Protein AF-A0A537T2F8-F1 (afdb_monomer_lite)

pLDDT: mean 80.03, std 16.79, range [23.67, 95.62]

Sequence (222 aa):
MTLKASLYVTVAAIGIASFVWAAPLRAQTAVAIDNDDIGGVVTGANGPEAGVWVIAETTDLPTRFAKMVVTDDQGRYVVPDVWVRGYGLVDSAKVDGEPGQQLNLRAVPAPNDAAAAQYYPAIYWYAMLKIPPASEFGGSSDIPKNITRENWLRQMNNVDCIGCHQLGQQATRTIPAAFGEFKSGAEAWQRRIQSGQTGEAMTNRIAGQFGGVPFKYFGDWT

Foldseek 3Di:
DDPPVVVVVVVVVVVVVPPPDPPPPPPPPQDDFDQQKEKEFEAEPVATDFFDKDKDWDPPDVDIDIFIETAHPRRIDMRDPDYDHGDWADDDDDDDDDGPDHDYHYTDHQPDPVRRLLPDDQVVLLVPQDQDDQCCEQPNHLFDNPQHSVNVCVCSPQDDPCVVDRGRHPPLLDQPCVLPDDPFQLVSVLSVLCDDPCSVVSNCVCCVNGVSVVSRRSRVRD

Structure (mmCIF, N/CA/C/O backbone):
data_AF-A0A537T2F8-F1
#
_entry.id   AF-A0A537T2F8-F1
#
loop_
_atom_site.group_PDB
_atom_site.id
_atom_site.type_symbol
_atom_site.label_atom_id
_atom_site.label_alt_id
_atom_site.label_comp_id
_atom_site.label_asym_id
_atom_site.label_entity_id
_atom_site.label_seq_id
_atom_site.pdbx_PDB_ins_code
_atom_site.Cartn_x
_atom_site.Cartn_y
_atom_site.Cartn_z
_atom_site.occupancy
_atom_site.B_iso_or_equiv
_atom_site.auth_seq_id
_atom_site.auth_comp_id
_atom_site.auth_asym_id
_atom_site.auth_atom_id
_atom_site.pdbx_PDB_model_num
ATOM 1 N N . MET A 1 1 ? -19.756 -68.120 41.567 1.00 49.03 1 MET A N 1
ATOM 2 C CA . MET A 1 1 ? -18.877 -66.990 41.188 1.00 49.03 1 MET A CA 1
ATOM 3 C C . MET A 1 1 ? -19.774 -65.876 40.689 1.00 49.03 1 MET A C 1
ATOM 5 O O . MET A 1 1 ? -20.621 -66.113 39.841 1.00 49.03 1 MET A O 1
ATOM 9 N N . THR A 1 2 ? -19.750 -64.753 41.392 1.00 44.69 2 THR A N 1
ATOM 10 C CA . THR A 1 2 ? -20.887 -63.850 41.596 1.00 44.69 2 THR A CA 1
ATOM 11 C C . THR A 1 2 ? -20.908 -62.693 40.591 1.00 44.69 2 THR A C 1
ATOM 13 O O . THR A 1 2 ? -19.901 -62.021 40.390 1.00 44.69 2 THR A O 1
ATOM 16 N N . LEU A 1 3 ? -22.098 -62.403 40.047 1.00 49.00 3 LEU A N 1
ATOM 17 C CA . LEU A 1 3 ? -22.456 -61.280 39.153 1.00 49.00 3 LEU A CA 1
ATOM 18 C C . LEU A 1 3 ? -22.027 -59.872 39.627 1.00 49.00 3 LEU A C 1
ATOM 20 O O . LEU A 1 3 ? -22.181 -58.895 38.902 1.00 49.00 3 LEU A O 1
ATOM 24 N N . LYS A 1 4 ? -21.473 -59.747 40.836 1.00 41.62 4 LYS A N 1
ATOM 25 C CA . LYS A 1 4 ? -21.013 -58.483 41.415 1.00 41.62 4 LYS A CA 1
ATOM 26 C C . LYS A 1 4 ? -19.683 -58.002 40.823 1.00 41.62 4 LYS A C 1
ATOM 28 O O . LYS A 1 4 ? -19.431 -56.807 40.855 1.00 41.62 4 LYS A O 1
ATOM 33 N N . ALA A 1 5 ? -18.861 -58.885 40.247 1.00 44.75 5 ALA A N 1
ATOM 34 C CA . ALA A 1 5 ? -17.560 -58.497 39.686 1.00 44.75 5 ALA A CA 1
ATOM 35 C C . ALA A 1 5 ? -17.672 -57.733 38.349 1.00 44.75 5 ALA A C 1
ATOM 37 O O . ALA A 1 5 ? -16.882 -56.829 38.092 1.00 44.75 5 ALA A O 1
ATOM 38 N N . SER A 1 6 ? -18.682 -58.032 37.526 1.00 45.56 6 SER A N 1
ATOM 39 C CA . SER A 1 6 ? -18.864 -57.389 36.213 1.00 45.56 6 SER A CA 1
ATOM 40 C C . SER A 1 6 ? -19.464 -55.978 36.294 1.00 45.56 6 SER A C 1
ATOM 42 O O . SER A 1 6 ? -19.296 -55.189 35.367 1.00 45.56 6 SER A O 1
ATOM 44 N N . LEU A 1 7 ? -20.122 -55.614 37.403 1.00 44.91 7 LEU A N 1
ATOM 45 C CA . LEU A 1 7 ? -20.715 -54.280 37.557 1.00 44.91 7 LEU A CA 1
ATOM 46 C C . LEU A 1 7 ? -19.657 -53.198 37.852 1.00 44.91 7 LEU A C 1
ATOM 48 O O . LEU A 1 7 ? -19.766 -52.079 37.355 1.00 44.91 7 LEU A O 1
ATOM 52 N N . TYR A 1 8 ? -18.598 -53.533 38.599 1.00 42.97 8 TYR A N 1
ATOM 53 C CA . TYR A 1 8 ? -17.551 -52.571 38.974 1.00 42.97 8 TYR A CA 1
ATOM 54 C C . TYR A 1 8 ? -16.633 -52.174 37.811 1.00 42.97 8 TYR A C 1
ATOM 56 O O . TYR A 1 8 ? -16.132 -51.052 37.787 1.00 42.97 8 TYR A O 1
ATOM 64 N N . VAL A 1 9 ? -16.463 -53.043 36.812 1.00 48.31 9 VAL A N 1
ATOM 65 C CA . VAL A 1 9 ? -15.654 -52.734 35.619 1.00 48.31 9 VAL A CA 1
ATOM 66 C C . VAL A 1 9 ? -16.377 -51.745 34.692 1.00 48.31 9 VAL A C 1
ATOM 68 O O . VAL A 1 9 ? -15.738 -50.918 34.049 1.00 48.31 9 VAL A O 1
ATOM 71 N N . THR A 1 10 ? -17.714 -51.746 34.687 1.00 46.50 10 THR A N 1
ATOM 72 C CA . THR A 1 10 ? -18.508 -50.883 33.794 1.00 46.50 10 THR A CA 1
ATOM 73 C C . THR A 1 10 ? -18.650 -49.450 34.330 1.00 46.50 10 THR A C 1
ATOM 75 O O . THR A 1 10 ? -18.677 -48.503 33.549 1.00 46.50 10 THR A O 1
ATOM 78 N N . VAL A 1 11 ? -18.653 -49.254 35.656 1.00 47.25 11 VAL A N 1
ATOM 79 C CA . VAL A 1 11 ? -18.673 -47.907 36.269 1.00 47.25 11 VAL A CA 1
ATOM 80 C C . VAL A 1 11 ? -17.294 -47.232 36.202 1.00 47.25 11 VAL A C 1
ATOM 82 O O . VAL A 1 11 ? -17.212 -46.021 36.007 1.00 47.25 11 VAL A O 1
ATOM 85 N N . ALA A 1 12 ? -16.201 -48.002 36.264 1.00 44.56 12 ALA A N 1
ATOM 86 C CA . ALA A 1 12 ? -14.848 -47.459 36.118 1.00 44.56 12 ALA A CA 1
ATOM 87 C C . ALA A 1 12 ? -14.530 -46.997 34.679 1.00 44.56 12 ALA A C 1
ATOM 89 O O . ALA A 1 12 ? -13.785 -46.038 34.496 1.00 44.56 12 ALA A O 1
ATOM 90 N N . ALA A 1 13 ? -15.126 -47.623 33.656 1.00 44.22 13 ALA A N 1
ATOM 91 C CA . ALA A 1 13 ? -14.894 -47.259 32.255 1.00 44.22 13 ALA A CA 1
ATOM 92 C C . ALA A 1 13 ? -15.630 -45.976 31.814 1.00 44.22 13 ALA A C 1
ATOM 94 O O . ALA A 1 13 ? -15.163 -45.288 30.909 1.00 44.22 13 ALA A O 1
ATOM 95 N N . ILE A 1 14 ? -16.738 -45.611 32.470 1.00 48.56 14 ILE A N 1
ATOM 96 C CA . ILE A 1 14 ? -17.480 -44.372 32.165 1.00 48.56 14 ILE A CA 1
ATOM 97 C C . ILE A 1 14 ? -16.876 -43.160 32.901 1.00 48.56 14 ILE A C 1
ATOM 99 O O . ILE A 1 14 ? -16.942 -42.044 32.395 1.00 48.56 14 ILE A O 1
ATOM 103 N N . GLY A 1 15 ? -16.203 -4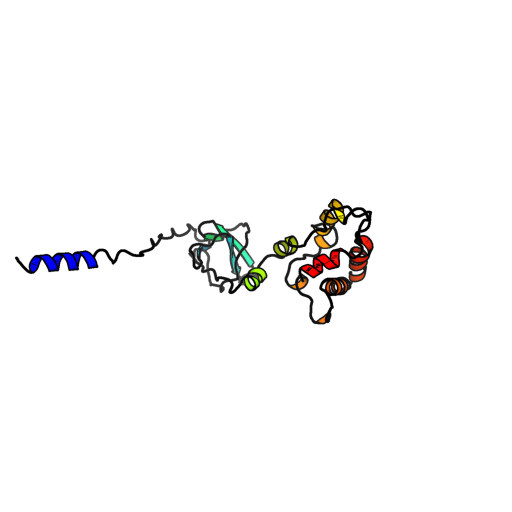3.366 34.040 1.00 44.00 15 GLY A N 1
ATOM 104 C CA . GLY A 1 15 ? -15.557 -42.284 34.800 1.00 44.00 15 GLY A CA 1
ATOM 105 C C . GLY A 1 15 ? -14.243 -41.749 34.209 1.00 44.00 15 GLY A C 1
ATOM 106 O O . GLY A 1 15 ? -13.799 -40.674 34.600 1.00 44.00 15 GLY A O 1
ATOM 107 N N . ILE A 1 16 ? -13.615 -42.470 33.272 1.00 48.56 16 ILE A N 1
ATOM 108 C CA . ILE A 1 16 ? -12.327 -42.075 32.664 1.00 48.56 16 ILE A CA 1
ATOM 109 C C . ILE A 1 16 ? -12.526 -41.400 31.291 1.00 48.56 16 ILE A C 1
ATOM 111 O O . ILE A 1 16 ? -11.657 -40.666 30.827 1.00 48.56 16 ILE A O 1
ATOM 115 N N . ALA A 1 17 ? -13.697 -41.551 30.662 1.00 46.44 17 ALA A N 1
ATOM 116 C CA . ALA A 1 17 ? -13.991 -40.971 29.347 1.00 46.44 17 ALA A CA 1
ATOM 117 C C . ALA A 1 17 ? -14.469 -39.501 29.381 1.00 46.44 17 ALA A C 1
ATOM 119 O O . ALA A 1 17 ? -14.683 -38.908 28.327 1.00 46.44 17 ALA A O 1
ATOM 120 N N . SER A 1 18 ? -14.617 -38.887 30.559 1.00 47.75 18 SER A N 1
ATOM 121 C CA . SER A 1 18 ? -15.089 -37.499 30.717 1.00 47.75 18 SER A CA 1
ATOM 122 C C . SER A 1 18 ? -13.977 -36.449 30.875 1.00 47.75 18 SER A C 1
ATOM 124 O O . SER A 1 18 ? -14.275 -35.284 31.114 1.00 47.75 18 SER A O 1
ATOM 126 N N . PHE A 1 19 ? -12.702 -36.821 30.717 1.00 49.69 19 PHE A N 1
ATOM 127 C CA . PHE A 1 19 ? -11.558 -35.895 30.811 1.00 49.69 19 PHE A CA 1
ATOM 128 C C . PHE A 1 19 ? -10.974 -35.472 29.454 1.00 49.69 19 PHE A C 1
ATOM 130 O O . PHE A 1 19 ? -9.815 -35.068 29.365 1.00 49.69 19 PHE A O 1
ATOM 137 N N . VAL A 1 20 ? -11.762 -35.529 28.379 1.00 50.53 20 VAL A N 1
ATOM 138 C CA . VAL A 1 20 ? -11.339 -34.996 27.079 1.00 50.53 20 VAL A CA 1
ATOM 139 C C . VAL A 1 20 ? -11.882 -33.575 26.922 1.00 50.53 20 VAL A C 1
ATOM 141 O O . VAL A 1 20 ? -13.077 -33.373 26.741 1.00 50.53 20 VAL A O 1
ATOM 144 N N . TRP A 1 21 ? -10.954 -32.612 26.962 1.00 48.44 21 TRP A N 1
ATOM 145 C CA . TRP A 1 21 ? -11.101 -31.224 26.499 1.00 48.44 21 TRP A CA 1
ATOM 146 C C . TRP A 1 21 ? -11.853 -30.219 27.391 1.00 48.44 21 TRP A C 1
ATOM 148 O O . TRP A 1 21 ? -12.675 -29.434 26.929 1.00 48.44 21 TRP A O 1
ATOM 158 N N . ALA A 1 22 ? -11.442 -30.095 28.654 1.00 46.31 22 ALA A N 1
ATOM 159 C CA . ALA A 1 22 ? -11.397 -28.759 29.246 1.00 46.31 22 ALA A CA 1
ATOM 160 C C . ALA A 1 22 ? -10.075 -28.112 28.808 1.00 46.31 22 ALA A C 1
ATOM 162 O O . ALA A 1 22 ? -9.031 -28.345 29.419 1.00 46.31 22 ALA A O 1
ATOM 163 N N . ALA A 1 23 ? -10.091 -27.342 27.715 1.00 49.16 23 ALA A N 1
ATOM 164 C CA . ALA A 1 23 ? -9.013 -26.386 27.481 1.00 49.16 23 ALA A CA 1
ATOM 165 C C . ALA A 1 23 ? -8.889 -25.537 28.758 1.00 49.16 23 ALA A C 1
ATOM 167 O O . ALA A 1 23 ? -9.926 -25.115 29.282 1.00 49.16 23 ALA A O 1
ATOM 168 N N . PRO A 1 24 ? -7.683 -25.314 29.310 1.00 41.78 24 PRO A N 1
ATOM 169 C CA . PRO A 1 24 ? -7.560 -24.421 30.444 1.00 41.78 24 PRO A CA 1
ATOM 170 C C . PRO A 1 24 ? -8.116 -23.069 29.999 1.00 41.78 24 PRO A C 1
ATOM 172 O O . PRO A 1 24 ? -7.542 -22.419 29.124 1.00 41.78 24 PRO A O 1
ATOM 175 N N . LEU A 1 25 ? -9.243 -22.663 30.590 1.00 45.22 25 LEU A N 1
ATOM 176 C CA . LEU A 1 25 ? -9.638 -21.266 30.675 1.00 45.22 25 LEU A CA 1
ATOM 177 C C . LEU A 1 25 ? -8.466 -20.585 31.374 1.00 45.22 25 LEU A C 1
ATOM 179 O O . LEU A 1 25 ? -8.379 -20.561 32.601 1.00 45.22 25 LEU A O 1
ATOM 183 N N . ARG A 1 26 ? -7.493 -20.114 30.589 1.00 52.44 26 ARG A N 1
ATOM 184 C CA . ARG A 1 26 ? -6.518 -19.160 31.086 1.00 52.44 26 ARG A CA 1
ATOM 185 C C . ARG A 1 26 ? -7.360 -17.966 31.486 1.00 52.44 26 ARG A C 1
ATOM 187 O O . ARG A 1 26 ? -7.864 -17.266 30.616 1.00 52.44 26 ARG A O 1
ATOM 194 N N . ALA A 1 27 ? -7.580 -17.813 32.791 1.00 47.50 27 ALA A N 1
ATOM 195 C CA . ALA A 1 27 ? -8.097 -16.586 33.358 1.00 47.50 27 ALA A CA 1
ATOM 196 C C . ALA A 1 27 ? -7.172 -15.488 32.841 1.00 47.50 27 ALA A C 1
ATOM 198 O O . ALA A 1 27 ? -6.003 -15.413 33.221 1.00 47.50 27 ALA A O 1
ATOM 199 N N . GLN A 1 28 ? -7.658 -14.759 31.846 1.00 57.19 28 GLN A N 1
ATOM 200 C CA . GLN A 1 28 ? -6.888 -13.738 31.177 1.00 57.19 28 GLN A CA 1
ATOM 201 C C . GLN A 1 28 ? -6.765 -12.622 32.200 1.00 57.19 28 GLN A C 1
ATOM 203 O O . GLN A 1 28 ? -7.768 -12.025 32.589 1.00 57.19 28 GLN A O 1
ATOM 208 N N . THR A 1 29 ? -5.563 -12.445 32.746 1.00 61.59 29 THR A N 1
ATOM 209 C CA . THR A 1 29 ? -5.296 -11.400 33.726 1.00 61.59 29 THR A CA 1
ATOM 210 C C . THR A 1 29 ? -5.724 -10.084 33.096 1.00 61.59 29 THR A C 1
ATOM 212 O O . THR A 1 29 ? -5.213 -9.724 32.035 1.00 61.59 29 THR A O 1
ATOM 215 N N . ALA A 1 30 ? -6.707 -9.422 33.710 1.00 71.00 30 ALA A N 1
ATOM 216 C CA . ALA A 1 30 ? -7.200 -8.140 33.234 1.00 71.00 30 ALA A CA 1
ATOM 217 C C . ALA A 1 30 ? -6.013 -7.180 33.083 1.00 71.00 30 ALA A C 1
ATOM 219 O O . ALA A 1 30 ? -5.137 -7.132 33.953 1.00 71.00 30 ALA A O 1
ATOM 220 N N . VAL A 1 31 ? -5.952 -6.475 31.954 1.00 82.00 31 VAL A N 1
ATOM 221 C CA . VAL A 1 31 ? -4.881 -5.512 31.687 1.00 82.00 31 VAL A CA 1
ATOM 222 C C . VAL A 1 31 ? -4.978 -4.417 32.741 1.00 82.00 31 VAL A C 1
ATOM 224 O O . VAL A 1 31 ? -6.041 -3.839 32.913 1.00 82.00 31 VAL A O 1
ATOM 227 N N . ALA A 1 32 ? -3.915 -4.161 33.498 1.00 83.69 32 ALA A N 1
ATOM 228 C CA . ALA A 1 32 ? -3.954 -3.089 34.485 1.00 83.69 32 ALA A CA 1
ATOM 229 C C . ALA A 1 32 ? -4.092 -1.741 33.760 1.00 83.69 32 ALA A C 1
ATOM 231 O O . ALA A 1 32 ? -3.271 -1.437 32.898 1.00 83.69 32 ALA A O 1
ATOM 232 N N . ILE A 1 33 ? -5.128 -0.983 34.113 1.00 83.06 33 ILE A N 1
ATOM 233 C CA . ILE A 1 33 ? -5.415 0.371 33.628 1.00 83.06 33 ILE A CA 1
ATOM 234 C C . ILE A 1 33 ? -5.780 1.256 34.819 1.00 83.06 33 ILE A C 1
ATOM 236 O O . ILE A 1 33 ? -6.254 0.742 35.841 1.00 83.06 33 ILE A O 1
ATOM 240 N N . ASP A 1 34 ? -5.558 2.558 34.697 1.00 78.62 34 ASP A N 1
ATOM 241 C CA . ASP A 1 34 ? -6.138 3.575 35.574 1.00 78.62 34 ASP A CA 1
ATOM 242 C C . ASP A 1 34 ? -7.398 4.191 34.931 1.00 78.62 34 ASP A C 1
ATOM 244 O O . ASP A 1 34 ? -8.030 3.582 34.066 1.00 78.62 34 ASP A O 1
ATOM 248 N N . ASN A 1 35 ? -7.853 5.336 35.444 1.00 83.50 35 ASN A N 1
ATOM 249 C CA . ASN A 1 35 ? -9.173 5.883 35.118 1.00 83.50 35 ASN A CA 1
ATOM 250 C C . ASN A 1 35 ? -9.197 6.698 33.815 1.00 83.50 35 ASN A C 1
ATOM 252 O O . ASN A 1 35 ? -10.280 7.037 33.339 1.00 83.50 35 ASN A O 1
ATOM 256 N N . ASP A 1 36 ? -8.038 7.048 33.268 1.00 76.69 36 ASP A N 1
ATOM 257 C CA . ASP A 1 36 ? -7.877 7.794 32.019 1.00 76.69 36 ASP A CA 1
ATOM 258 C C . ASP A 1 36 ? -7.466 6.906 30.833 1.00 76.69 36 ASP A C 1
ATOM 260 O O . ASP A 1 36 ? -7.523 7.348 29.682 1.00 76.69 36 ASP A O 1
ATOM 264 N N . ASP A 1 37 ? -7.187 5.628 31.090 1.00 81.25 37 ASP A N 1
ATOM 265 C CA . ASP A 1 37 ? -6.834 4.630 30.087 1.00 81.25 37 ASP A CA 1
ATOM 266 C C . ASP A 1 37 ? -8.029 3.776 29.617 1.00 81.25 37 ASP A C 1
ATOM 268 O O . ASP A 1 37 ? -8.974 3.492 30.353 1.00 81.25 37 ASP A O 1
ATOM 272 N N . ILE A 1 38 ? -7.952 3.283 28.377 1.00 84.25 38 ILE A N 1
ATOM 273 C CA . ILE A 1 38 ? -8.790 2.179 27.876 1.00 84.25 38 ILE A CA 1
ATOM 274 C C . ILE A 1 38 ? -7.876 0.986 27.628 1.00 84.25 38 ILE A C 1
ATOM 276 O O . ILE A 1 38 ? -6.909 1.098 26.869 1.00 84.25 38 ILE A O 1
ATOM 280 N N . GLY A 1 39 ? -8.190 -0.166 28.216 1.00 88.19 39 GLY A N 1
ATOM 281 C CA . GLY A 1 39 ? -7.383 -1.374 28.056 1.00 88.19 39 GLY A CA 1
ATOM 282 C C . GLY A 1 39 ? -8.212 -2.622 27.839 1.00 88.19 39 GLY A C 1
ATOM 283 O O . GLY A 1 39 ? -9.411 -2.660 28.109 1.00 88.19 39 GLY A O 1
ATOM 284 N N . GLY A 1 40 ? -7.560 -3.655 27.323 1.00 89.31 40 GLY A N 1
ATOM 285 C CA . GLY A 1 40 ? -8.209 -4.933 27.087 1.00 89.31 40 GLY A CA 1
ATOM 286 C C . GLY A 1 40 ? -7.355 -5.884 26.273 1.00 89.31 40 GLY A C 1
ATOM 287 O O . GLY A 1 40 ? -6.168 -5.650 26.031 1.00 89.31 40 GLY A O 1
ATOM 288 N N . VAL A 1 41 ? -7.973 -6.985 25.856 1.00 90.38 41 VAL A N 1
ATOM 289 C CA . VAL A 1 41 ? -7.342 -7.973 24.982 1.00 90.38 41 VAL A CA 1
ATOM 290 C C . VAL A 1 41 ? -8.130 -8.125 23.693 1.00 90.38 41 VAL A C 1
ATOM 292 O O . VAL A 1 41 ? -9.353 -8.280 23.715 1.00 90.38 41 VAL A O 1
ATOM 295 N N . VAL A 1 42 ? -7.415 -8.128 22.570 1.00 86.50 42 VAL A N 1
ATOM 296 C CA . VAL A 1 42 ? -7.950 -8.568 21.285 1.00 86.50 42 VAL A CA 1
ATOM 297 C C . VAL A 1 42 ? -7.777 -10.079 21.160 1.00 86.50 42 VAL A C 1
ATOM 299 O O . VAL A 1 42 ? -6.675 -10.610 21.307 1.00 86.50 42 VAL A O 1
ATOM 302 N N . THR A 1 43 ? -8.870 -10.779 20.860 1.00 88.62 43 THR A N 1
ATOM 303 C CA . THR A 1 43 ? -8.859 -12.229 20.611 1.00 88.62 43 THR A CA 1
ATOM 304 C C . THR A 1 43 ? -9.488 -12.581 19.266 1.00 88.62 43 THR A C 1
ATOM 306 O O . THR A 1 43 ? -10.458 -11.957 18.833 1.00 88.62 43 THR A O 1
ATOM 309 N N . GLY A 1 44 ? -8.942 -13.598 18.609 1.00 85.00 44 GLY A N 1
ATOM 310 C CA . GLY A 1 44 ? -9.469 -14.222 17.401 1.00 85.00 44 GLY A CA 1
ATOM 311 C C . GLY A 1 44 ? -9.838 -15.686 17.643 1.00 85.00 44 GLY A C 1
ATOM 312 O O . GLY A 1 44 ? -9.957 -16.145 18.780 1.00 85.00 44 GLY A O 1
ATOM 313 N N . ALA A 1 45 ? -10.045 -16.448 16.567 1.00 84.88 45 ALA A N 1
ATOM 314 C CA . ALA A 1 45 ? -10.471 -17.851 16.659 1.00 84.88 45 ALA A CA 1
ATOM 315 C C . ALA A 1 45 ? -9.433 -18.766 17.340 1.00 84.88 45 ALA A C 1
ATOM 317 O O . ALA A 1 45 ? -9.803 -19.795 17.900 1.00 84.88 45 ALA A O 1
ATOM 318 N N . ASN A 1 46 ? -8.156 -18.375 17.312 1.00 85.88 46 ASN A N 1
ATOM 319 C CA . ASN A 1 46 ? -7.034 -19.176 17.804 1.00 85.88 46 ASN A CA 1
ATOM 320 C C . ASN A 1 46 ? -6.454 -18.668 19.138 1.00 85.88 46 ASN A C 1
ATOM 322 O O . ASN A 1 46 ? -5.427 -19.176 19.587 1.00 85.88 46 ASN A O 1
ATOM 326 N N . GLY A 1 47 ? -7.103 -17.693 19.785 1.00 88.00 47 GLY A N 1
ATOM 327 C CA . GLY A 1 47 ? -6.626 -17.074 21.024 1.00 88.00 47 GLY A CA 1
ATOM 328 C C . GLY A 1 47 ? -6.300 -15.587 20.856 1.00 88.00 47 GLY A C 1
ATOM 329 O O . GLY A 1 47 ? -6.886 -14.937 19.991 1.00 88.00 47 GLY A O 1
ATOM 330 N N . PRO A 1 48 ? -5.434 -15.016 21.711 1.00 90.12 48 PRO A N 1
ATOM 331 C CA . PRO A 1 48 ? -5.049 -13.612 21.611 1.00 90.12 48 PRO A CA 1
ATOM 332 C C . PRO A 1 48 ? -4.331 -13.285 20.299 1.00 90.12 48 PRO A C 1
ATOM 334 O O . PRO A 1 48 ? -3.529 -14.085 19.822 1.00 90.12 48 PRO A O 1
ATOM 337 N N . GLU A 1 49 ? -4.611 -12.107 19.744 1.00 85.56 49 GLU A N 1
ATOM 338 C CA . GLU A 1 49 ? -4.068 -11.661 18.456 1.00 85.56 49 GLU A CA 1
ATOM 339 C C . GLU A 1 49 ? -3.000 -10.587 18.667 1.00 85.56 49 GLU A C 1
ATOM 341 O O . GLU A 1 49 ? -3.285 -9.511 19.196 1.00 85.56 49 GLU A O 1
ATOM 346 N N . ALA A 1 50 ? -1.773 -10.866 18.235 1.00 88.38 50 ALA A N 1
ATOM 347 C CA . ALA A 1 50 ? -0.658 -9.926 18.293 1.00 88.38 50 ALA A CA 1
ATOM 348 C C . ALA A 1 50 ? -0.636 -9.000 17.066 1.00 88.38 50 ALA A C 1
ATOM 350 O O . ALA A 1 50 ? -1.032 -9.404 15.971 1.00 88.38 50 ALA A O 1
ATOM 351 N N . GLY A 1 51 ? -0.134 -7.770 17.216 1.00 82.88 51 GLY A N 1
ATOM 352 C CA . GLY A 1 51 ? 0.048 -6.861 16.077 1.00 82.88 51 GLY A CA 1
ATOM 353 C C . GLY A 1 51 ? -1.237 -6.205 15.549 1.00 82.88 51 GLY A C 1
ATOM 354 O O . GLY A 1 51 ? -1.242 -5.673 14.437 1.00 82.88 51 GLY A O 1
ATOM 355 N N . VAL A 1 52 ? -2.326 -6.229 16.320 1.00 83.81 52 VAL A N 1
ATOM 356 C CA . VAL A 1 52 ? -3.623 -5.660 15.927 1.00 83.81 52 VAL A CA 1
ATOM 357 C C . VAL A 1 52 ? -3.671 -4.170 16.226 1.00 83.81 52 VAL A C 1
ATOM 359 O O . VAL A 1 52 ? -3.396 -3.775 17.355 1.00 83.81 52 VAL A O 1
ATOM 362 N N . TRP A 1 53 ? -4.083 -3.348 15.254 1.00 85.06 53 TRP A N 1
ATOM 363 C CA . TRP A 1 53 ? -4.381 -1.934 15.499 1.00 85.06 53 TRP A CA 1
ATOM 364 C C . TRP A 1 53 ? -5.662 -1.828 16.326 1.00 85.06 53 TRP A C 1
ATOM 366 O O . TRP A 1 53 ? -6.718 -2.284 15.889 1.00 85.06 53 TRP A O 1
ATOM 376 N N . VAL A 1 54 ? -5.587 -1.164 17.474 1.00 83.62 54 VAL A N 1
ATOM 377 C CA . VAL A 1 54 ? -6.763 -0.736 18.235 1.00 83.62 54 VAL A CA 1
ATOM 378 C C . VAL A 1 54 ? -6.890 0.772 18.095 1.00 83.62 54 VAL A C 1
ATOM 380 O O . VAL A 1 54 ? -5.953 1.506 18.409 1.00 83.62 54 VAL A O 1
ATOM 383 N N . ILE A 1 55 ? -8.031 1.223 17.574 1.00 85.25 55 ILE A N 1
ATOM 384 C CA . ILE A 1 55 ? -8.290 2.622 17.224 1.00 85.25 55 ILE A CA 1
ATOM 385 C C . ILE A 1 55 ? -9.438 3.131 18.098 1.00 85.25 55 ILE A C 1
ATOM 387 O O . ILE A 1 55 ? -10.577 2.699 17.933 1.00 85.25 55 ILE A O 1
ATOM 391 N N . ALA A 1 56 ? -9.138 4.058 19.004 1.00 85.12 56 ALA A N 1
ATOM 392 C CA . ALA A 1 56 ? -10.133 4.786 19.786 1.00 85.12 56 ALA A CA 1
ATOM 393 C C . ALA A 1 56 ? -10.385 6.146 19.123 1.00 85.12 56 ALA A C 1
ATOM 395 O O . ALA A 1 56 ? -9.444 6.916 18.936 1.00 85.12 56 ALA A O 1
ATOM 396 N N . GLU A 1 57 ? -11.630 6.445 18.754 1.00 83.12 57 GLU A N 1
ATOM 397 C CA . GLU A 1 57 ? -12.006 7.684 18.061 1.00 83.12 57 GLU A CA 1
ATOM 398 C C . GLU A 1 57 ? -13.099 8.427 18.830 1.00 83.12 57 GLU A C 1
ATOM 400 O O . GLU A 1 57 ? -14.017 7.798 19.344 1.00 83.12 57 GLU A O 1
ATOM 405 N N . THR A 1 58 ? -13.049 9.759 18.841 1.00 81.50 58 THR A N 1
ATOM 406 C CA . THR A 1 58 ? -14.138 10.614 19.336 1.00 81.50 58 THR A CA 1
ATOM 407 C C . THR A 1 58 ? -14.456 11.725 18.337 1.00 81.50 58 THR A C 1
ATOM 409 O O . THR A 1 58 ? -13.586 12.232 17.614 1.00 81.50 58 THR A O 1
ATOM 412 N N . THR A 1 59 ? -15.732 12.099 18.296 1.00 87.00 59 THR A N 1
ATOM 413 C CA . THR A 1 59 ? -16.261 13.255 17.561 1.00 87.00 59 THR A CA 1
ATOM 414 C C . THR A 1 59 ? -16.762 14.362 18.489 1.00 87.00 59 THR A C 1
ATOM 416 O O . THR A 1 59 ? -17.368 15.313 18.008 1.00 87.00 59 THR A O 1
ATOM 419 N N . ASP A 1 60 ? -16.512 14.258 19.796 1.00 86.56 60 ASP A N 1
ATOM 420 C CA . ASP A 1 60 ? -17.007 15.214 20.801 1.00 86.56 60 ASP A CA 1
ATOM 421 C C . ASP A 1 60 ? -16.189 16.512 20.835 1.00 86.56 60 ASP A C 1
ATOM 423 O O . ASP A 1 60 ? -16.589 17.516 21.422 1.00 86.56 60 ASP A O 1
ATOM 427 N N . LEU A 1 61 ? -15.031 16.503 20.176 1.00 87.00 61 LEU A N 1
ATOM 428 C CA . LEU A 1 61 ? -14.207 17.679 19.943 1.00 87.00 61 LEU A CA 1
ATOM 429 C C . LEU A 1 61 ? -14.597 18.353 18.616 1.00 87.00 61 LEU A C 1
ATOM 431 O O . LEU A 1 61 ? -15.048 17.676 17.690 1.00 87.00 61 LEU A O 1
ATOM 435 N N . PRO A 1 62 ? -14.332 19.666 18.446 1.00 90.44 62 PRO A N 1
ATOM 436 C CA . PRO A 1 62 ? -14.565 20.367 17.175 1.00 90.44 62 PRO A CA 1
ATOM 437 C C . PRO A 1 62 ? -13.856 19.738 15.962 1.00 90.44 62 PRO A C 1
ATOM 439 O O . PRO A 1 62 ? -14.228 19.987 14.817 1.00 90.44 62 PRO A O 1
ATOM 442 N N . THR A 1 63 ? -12.829 18.926 16.210 1.00 85.25 63 THR A N 1
ATOM 443 C CA . THR A 1 63 ? -12.127 18.109 15.220 1.00 85.25 63 THR A CA 1
ATOM 444 C C . THR A 1 63 ? -12.137 16.655 15.669 1.00 85.25 63 THR A C 1
ATOM 446 O O . THR A 1 63 ? -11.802 16.384 16.820 1.00 85.25 63 THR A O 1
ATOM 449 N N . ARG A 1 64 ? -12.435 15.716 14.758 1.00 83.88 64 ARG A N 1
ATOM 450 C CA . ARG A 1 64 ? -12.321 14.274 15.035 1.00 83.88 64 ARG A CA 1
ATOM 451 C C . ARG A 1 64 ? -10.936 13.967 15.598 1.00 83.88 64 ARG A C 1
ATOM 453 O O . ARG A 1 64 ? -9.928 14.342 14.998 1.00 83.88 64 ARG A O 1
ATOM 460 N N . PHE A 1 65 ? -10.907 13.262 16.717 1.00 82.69 65 PHE A N 1
ATOM 461 C CA . PHE A 1 65 ? -9.680 12.839 17.375 1.00 82.69 65 PHE A CA 1
ATOM 462 C C . PHE A 1 65 ? -9.617 11.316 17.395 1.00 82.69 65 PHE A C 1
ATOM 464 O O . PHE A 1 65 ? -10.636 10.658 17.594 1.00 82.69 65 PHE A O 1
ATOM 471 N N . ALA A 1 66 ? -8.434 10.758 17.148 1.00 86.38 66 ALA A N 1
ATOM 472 C CA . ALA A 1 66 ? -8.205 9.323 17.178 1.00 86.38 66 ALA A CA 1
ATOM 473 C C . ALA A 1 66 ? -6.856 9.009 17.829 1.00 86.38 66 ALA A C 1
ATOM 475 O O . ALA A 1 66 ? -5.857 9.673 17.538 1.00 86.38 66 ALA A O 1
ATOM 476 N N . LYS A 1 67 ? -6.829 7.979 18.675 1.00 81.38 67 LYS A N 1
ATOM 477 C CA . LYS A 1 67 ? -5.613 7.349 19.199 1.00 81.38 67 LYS A CA 1
ATOM 478 C C . LYS A 1 67 ? -5.524 5.928 18.654 1.00 81.38 67 LYS A C 1
ATOM 480 O O . LYS A 1 67 ? -6.531 5.227 18.577 1.00 81.38 67 LYS A O 1
ATOM 485 N N . MET A 1 68 ? -4.316 5.504 18.290 1.00 84.25 68 MET A N 1
ATOM 486 C CA . MET A 1 68 ? -4.058 4.165 17.765 1.00 84.25 68 MET A CA 1
ATOM 487 C C . MET A 1 68 ? -2.909 3.510 18.517 1.00 84.25 68 MET A C 1
ATOM 489 O O . MET A 1 68 ? -1.848 4.116 18.673 1.00 84.25 68 MET A O 1
ATOM 493 N N . VAL A 1 69 ? -3.116 2.264 18.930 1.00 85.56 69 VAL A N 1
ATOM 494 C CA . VAL A 1 69 ? -2.107 1.412 19.574 1.00 85.56 69 VAL A CA 1
ATOM 495 C C . VAL A 1 69 ? -2.097 0.035 18.926 1.00 85.56 69 VAL A C 1
ATOM 497 O O . VAL A 1 69 ? -2.927 -0.260 18.065 1.00 85.56 69 VAL A O 1
ATOM 500 N N . VAL A 1 70 ? -1.141 -0.800 19.321 1.00 86.69 70 VAL A N 1
ATOM 501 C CA . VAL A 1 70 ? -0.954 -2.143 18.772 1.00 86.69 70 VAL A CA 1
ATOM 502 C C . VAL A 1 70 ? -0.897 -3.138 19.905 1.00 86.69 70 VAL A C 1
ATOM 504 O O . VAL A 1 70 ? -0.255 -2.867 20.919 1.00 86.69 70 VAL A O 1
ATOM 507 N N . THR A 1 71 ? -1.541 -4.283 19.724 1.00 87.44 71 THR A N 1
ATOM 508 C CA . THR A 1 71 ? -1.489 -5.352 20.715 1.00 87.44 71 THR A CA 1
ATOM 509 C C . THR A 1 71 ? -0.109 -6.001 20.819 1.00 87.44 71 THR A C 1
ATOM 511 O O . THR A 1 71 ? 0.585 -6.187 19.815 1.00 87.44 71 THR A O 1
ATOM 514 N N . ASP A 1 72 ? 0.274 -6.379 22.039 1.00 85.94 72 ASP A N 1
ATOM 515 C CA . ASP A 1 72 ? 1.470 -7.187 22.299 1.00 85.94 72 ASP A CA 1
ATOM 516 C C . ASP A 1 72 ? 1.287 -8.670 21.904 1.00 85.94 72 ASP A C 1
ATOM 518 O O . ASP A 1 72 ? 0.229 -9.079 21.423 1.00 85.94 72 ASP A O 1
ATOM 522 N N . ASP A 1 73 ? 2.303 -9.504 22.152 1.00 89.12 73 ASP A N 1
ATOM 523 C CA . ASP A 1 73 ? 2.284 -10.949 21.853 1.00 89.12 73 ASP A CA 1
ATOM 524 C C . ASP A 1 73 ? 1.175 -11.728 22.588 1.00 89.12 73 ASP A C 1
ATOM 526 O O . ASP A 1 73 ? 0.883 -12.879 22.256 1.00 89.12 73 ASP A O 1
ATOM 530 N N . GLN A 1 74 ? 0.560 -11.128 23.610 1.00 89.44 74 GLN A N 1
ATOM 531 C CA . GLN A 1 74 ? -0.557 -11.694 24.366 1.00 89.44 74 GLN A CA 1
ATOM 532 C C . GLN A 1 74 ? -1.896 -11.040 24.003 1.00 89.44 74 GLN A C 1
ATOM 534 O O . GLN A 1 74 ? -2.882 -11.238 24.719 1.00 89.44 74 GLN A O 1
ATOM 539 N N . GLY A 1 75 ? -1.940 -10.265 22.917 1.00 87.56 75 GLY A N 1
ATOM 540 C CA . GLY A 1 75 ? -3.120 -9.555 22.440 1.00 87.56 75 GLY A CA 1
ATOM 541 C C . GLY A 1 75 ? -3.536 -8.358 23.295 1.00 87.56 75 GLY A C 1
ATOM 542 O O . GLY A 1 75 ? -4.608 -7.799 23.064 1.00 87.56 75 GLY A O 1
ATOM 543 N N . ARG A 1 76 ? -2.738 -7.966 24.293 1.00 91.19 76 ARG A N 1
ATOM 544 C CA . ARG A 1 76 ? -3.093 -6.898 25.237 1.00 91.19 76 ARG A CA 1
ATOM 545 C C . ARG A 1 76 ? -2.825 -5.537 24.621 1.00 91.19 76 ARG A C 1
ATOM 547 O O . ARG A 1 76 ? -1.806 -5.350 23.959 1.00 91.19 76 ARG A O 1
ATOM 554 N N . TYR A 1 77 ? -3.697 -4.583 24.908 1.00 88.12 77 TYR A N 1
ATOM 555 C CA . TYR A 1 77 ? -3.489 -3.183 24.575 1.00 88.12 77 TYR A CA 1
ATOM 556 C C . TYR A 1 77 ? -3.890 -2.280 25.740 1.00 88.12 77 TYR A C 1
ATOM 558 O O . TYR A 1 77 ? -4.746 -2.627 26.555 1.00 88.12 77 TYR A O 1
ATOM 566 N N . VAL A 1 78 ? -3.274 -1.104 25.764 1.00 87.19 78 VAL A N 1
ATOM 567 C CA . VAL A 1 78 ? -3.688 0.061 26.546 1.00 87.19 78 VAL A CA 1
ATOM 568 C C . VAL A 1 78 ? -3.626 1.240 25.587 1.00 87.19 78 VAL A C 1
ATOM 570 O O . VAL A 1 78 ? -2.691 1.305 24.785 1.00 87.19 78 VAL A O 1
ATOM 573 N N . VAL A 1 79 ? -4.604 2.140 25.628 1.00 84.12 79 VAL A N 1
ATOM 574 C CA . VAL A 1 79 ? -4.599 3.409 24.888 1.00 84.12 79 VAL A CA 1
ATOM 575 C C . VAL A 1 79 ? -4.244 4.549 25.854 1.00 84.12 79 VAL A C 1
ATOM 577 O O . VAL A 1 79 ? -5.160 5.224 26.320 1.00 84.12 79 VAL A O 1
ATOM 580 N N . PRO A 1 80 ? -2.944 4.781 26.142 1.00 63.62 80 PRO A N 1
ATOM 581 C CA . PRO A 1 80 ? -2.505 5.864 27.011 1.00 63.62 80 PRO A CA 1
ATOM 582 C C . PRO A 1 80 ? -2.352 7.178 26.238 1.00 63.62 80 PRO A C 1
ATOM 584 O O . PRO A 1 80 ? -2.616 7.284 25.035 1.00 63.62 80 PRO A O 1
ATOM 587 N N . ASP A 1 81 ? -1.877 8.217 26.909 1.00 53.69 81 ASP A N 1
ATOM 588 C CA . ASP A 1 81 ? -1.623 9.537 26.330 1.00 53.69 81 ASP A CA 1
ATOM 589 C C . ASP A 1 81 ? -0.423 9.646 25.341 1.00 53.69 81 ASP A C 1
ATOM 591 O O . ASP A 1 81 ? -0.059 10.764 24.985 1.00 53.69 81 ASP A O 1
ATOM 595 N N . VAL A 1 82 ? 0.184 8.551 24.823 1.00 31.34 82 VAL A N 1
ATOM 596 C CA . VAL A 1 82 ? 1.260 8.571 23.774 1.00 31.34 82 VAL A CA 1
ATOM 597 C C . VAL A 1 82 ? 1.510 7.188 23.074 1.00 31.34 82 VAL A C 1
ATOM 599 O O . VAL A 1 82 ? 1.173 6.158 23.643 1.00 31.34 82 VAL A O 1
ATOM 602 N N . TRP A 1 83 ? 2.080 7.129 21.838 1.00 29.52 83 TRP A N 1
ATOM 603 C CA . TRP A 1 83 ? 1.851 6.069 20.791 1.00 29.52 83 TRP A CA 1
ATOM 604 C C . TRP A 1 83 ? 3.043 5.207 20.238 1.00 29.52 83 TRP A C 1
ATOM 606 O O . TRP A 1 83 ? 4.174 5.691 20.192 1.00 29.52 83 TRP A O 1
ATOM 616 N N . VAL A 1 84 ? 2.761 3.998 19.660 1.00 23.67 84 VAL A N 1
ATOM 617 C CA . VAL A 1 84 ? 3.553 3.214 18.629 1.00 23.67 84 VAL A CA 1
ATOM 618 C C . VAL A 1 84 ? 2.680 2.212 17.766 1.00 23.67 84 VAL A C 1
ATOM 620 O O . VAL A 1 84 ? 1.545 1.961 18.154 1.00 23.67 84 VAL A O 1
ATOM 623 N N . ARG A 1 85 ? 3.166 1.661 16.603 1.00 30.64 85 ARG A N 1
ATOM 624 C CA . ARG A 1 85 ? 2.437 1.124 15.372 1.00 30.64 85 ARG A CA 1
ATOM 625 C C . ARG A 1 85 ? 2.782 -0.339 14.873 1.00 30.64 85 ARG A C 1
ATOM 627 O O . ARG A 1 85 ? 3.943 -0.710 14.982 1.00 30.64 85 ARG A O 1
ATOM 634 N N . GLY A 1 86 ? 1.857 -1.119 14.228 1.00 39.31 86 GLY A N 1
ATOM 635 C CA . GLY A 1 86 ? 2.064 -2.486 13.607 1.00 39.31 86 GLY A CA 1
ATOM 636 C C . GLY A 1 86 ? 0.796 -3.187 13.001 1.00 39.31 86 GLY A C 1
ATOM 637 O O . GLY A 1 86 ? -0.252 -2.841 13.490 1.00 39.31 86 GLY A O 1
ATOM 638 N N . TYR A 1 87 ? 0.852 -4.102 11.982 1.00 46.22 87 TYR A N 1
ATOM 639 C CA . TYR A 1 87 ? -0.188 -4.503 10.947 1.00 46.22 87 TYR A CA 1
ATOM 640 C C . TYR A 1 87 ? -0.781 -5.963 10.963 1.00 46.22 87 TYR A C 1
ATOM 642 O O . TYR A 1 87 ? -0.068 -6.859 11.396 1.00 46.22 87 TYR A O 1
ATOM 650 N N . GLY A 1 88 ? -1.963 -6.257 10.335 1.00 53.00 88 GLY A N 1
ATOM 651 C CA . GLY A 1 88 ? -2.342 -7.656 9.949 1.00 53.00 88 GLY A CA 1
ATOM 652 C C . GLY A 1 88 ? -3.815 -8.145 9.777 1.00 53.00 88 GLY A C 1
ATOM 653 O O . GLY A 1 88 ? -3.979 -9.313 9.432 1.00 53.00 88 GLY A O 1
ATOM 654 N N . LEU A 1 89 ? -4.880 -7.353 9.987 1.00 57.50 89 LEU A N 1
ATOM 655 C CA . LEU A 1 89 ? -6.289 -7.832 10.063 1.00 57.50 89 LEU A CA 1
ATOM 656 C C . LEU A 1 89 ? -7.282 -6.983 9.233 1.00 57.50 89 LEU A C 1
ATOM 658 O O . LEU A 1 89 ? -6.891 -5.938 8.717 1.00 57.50 89 LEU A O 1
ATOM 662 N N . VAL A 1 90 ? -8.553 -7.419 9.120 1.00 64.75 90 VAL A N 1
ATOM 663 C CA . VAL A 1 90 ? -9.671 -6.560 8.657 1.00 64.75 90 VAL A CA 1
ATOM 664 C C . VAL A 1 90 ? -10.328 -5.842 9.836 1.00 64.75 90 VAL A C 1
ATOM 666 O O . VAL A 1 90 ? -10.256 -6.318 10.971 1.00 64.75 90 VAL A O 1
ATOM 669 N N . ASP A 1 91 ? -11.011 -4.732 9.559 1.00 68.56 91 ASP A N 1
ATOM 670 C CA . ASP A 1 91 ? -11.706 -3.956 10.590 1.00 68.56 91 ASP A CA 1
ATOM 671 C C . ASP A 1 91 ? -12.821 -4.772 11.271 1.00 68.56 91 ASP A C 1
ATOM 673 O O . ASP A 1 91 ? -13.711 -5.328 10.619 1.00 68.56 91 ASP A O 1
ATOM 677 N N . SER A 1 92 ? -12.802 -4.812 12.607 1.00 67.38 92 SER A N 1
ATOM 678 C CA . SER A 1 92 ? -13.948 -5.247 13.408 1.00 67.38 92 SER A CA 1
ATOM 679 C C . SER A 1 92 ? -15.071 -4.206 13.376 1.00 67.38 92 SER A C 1
ATOM 681 O O . SER A 1 92 ? -14.886 -3.057 12.974 1.00 67.38 92 SER A O 1
ATOM 683 N N . ALA A 1 93 ? -16.253 -4.584 13.869 1.00 69.25 93 ALA A N 1
ATOM 684 C CA . ALA A 1 93 ? -17.279 -3.598 14.194 1.00 69.25 93 ALA A CA 1
ATOM 685 C C . ALA A 1 93 ? -16.741 -2.581 15.220 1.00 69.25 93 ALA A C 1
ATOM 687 O O . ALA A 1 93 ? -15.966 -2.943 16.110 1.00 69.25 93 ALA A O 1
ATOM 688 N N . LYS A 1 94 ? -17.171 -1.318 15.100 1.00 71.88 94 LYS A N 1
ATOM 689 C CA . LYS A 1 94 ? -16.934 -0.302 16.133 1.00 71.88 94 LYS A CA 1
ATOM 690 C C . LYS A 1 94 ? -17.717 -0.669 17.394 1.00 71.88 94 LYS A C 1
ATOM 692 O O . LYS A 1 94 ? -18.839 -1.165 17.296 1.00 71.88 94 LYS A O 1
ATOM 697 N N . VAL A 1 95 ? -17.121 -0.415 18.552 1.00 78.19 95 VAL A N 1
ATOM 698 C CA . VAL A 1 95 ? -17.720 -0.645 19.870 1.00 78.19 95 VAL A CA 1
ATOM 699 C C . VAL A 1 95 ? -17.545 0.631 20.681 1.00 78.19 95 VAL A C 1
ATOM 701 O O . VAL A 1 95 ? -16.471 1.229 20.637 1.00 78.19 95 VAL A O 1
ATOM 704 N N . ASP A 1 96 ? -18.591 1.044 21.391 1.00 81.94 96 ASP A N 1
ATOM 705 C CA . ASP A 1 96 ? -18.533 2.213 22.268 1.00 81.94 96 ASP A CA 1
ATOM 706 C C . ASP A 1 96 ? -17.635 1.928 23.482 1.00 81.94 96 ASP A C 1
ATOM 708 O O . ASP A 1 96 ? -17.630 0.816 24.024 1.00 81.94 96 ASP A O 1
ATOM 712 N N . GLY A 1 97 ? -16.872 2.934 23.908 1.00 79.44 97 GLY A N 1
ATOM 713 C CA . GLY A 1 97 ? -15.976 2.829 25.053 1.00 79.44 97 GLY A CA 1
ATOM 714 C C . GLY A 1 97 ? -15.659 4.183 25.676 1.00 79.44 97 GLY A C 1
ATOM 715 O O . GLY A 1 97 ? -15.605 5.193 24.975 1.00 79.44 97 GLY A O 1
ATOM 716 N N . GLU A 1 98 ? -15.429 4.187 26.986 1.00 82.31 98 GLU A N 1
ATOM 717 C CA . GLU A 1 98 ? -15.079 5.375 27.774 1.00 82.31 98 GLU A CA 1
ATOM 718 C C . GLU A 1 98 ? -13.762 5.158 28.548 1.00 82.31 98 GLU A C 1
ATOM 720 O O . GLU A 1 98 ? -13.407 4.010 28.835 1.00 82.31 98 GLU A O 1
ATOM 725 N N . PRO A 1 99 ? -13.015 6.223 28.900 1.00 80.81 99 PRO A N 1
ATOM 726 C CA . PRO A 1 99 ? -11.855 6.109 29.788 1.00 80.81 99 PRO A CA 1
ATOM 727 C C . PRO A 1 99 ? -12.185 5.386 31.105 1.00 80.81 99 PRO A C 1
ATOM 729 O O . PRO A 1 99 ? -13.274 5.545 31.660 1.00 80.81 99 PRO A O 1
ATOM 732 N N . GLY A 1 100 ? -11.255 4.561 31.589 1.00 79.50 100 GLY A N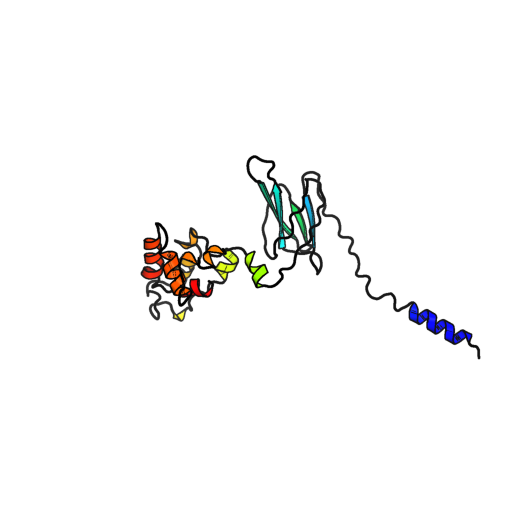 1
ATOM 733 C CA . GLY A 1 100 ? -11.430 3.690 32.754 1.00 79.50 100 GLY A CA 1
ATOM 734 C C . GLY A 1 100 ? -12.139 2.365 32.449 1.00 79.50 100 GLY A C 1
ATOM 735 O O . GLY A 1 100 ? -12.320 1.534 33.345 1.00 79.50 100 GLY A O 1
ATOM 736 N N . GLN A 1 101 ? -12.545 2.128 31.198 1.00 81.19 101 GLN A N 1
ATOM 737 C CA . GLN A 1 101 ? -13.232 0.903 30.804 1.00 81.19 101 GLN A CA 1
ATOM 738 C C . GLN A 1 101 ? -12.261 -0.207 30.383 1.00 81.19 101 GLN A C 1
ATOM 740 O O . GLN A 1 101 ? -11.402 -0.038 29.517 1.00 81.19 101 GLN A O 1
ATOM 745 N N . GLN A 1 102 ? -12.495 -1.404 30.927 1.00 85.19 102 GLN A N 1
ATOM 746 C CA . GLN A 1 102 ? -11.975 -2.648 30.364 1.00 85.19 102 GLN A CA 1
ATOM 747 C C . GLN A 1 102 ? -12.811 -3.049 29.151 1.00 85.19 102 GLN A C 1
ATOM 749 O O . GLN A 1 102 ? -13.985 -3.408 29.287 1.00 85.19 102 GLN A O 1
ATOM 754 N N . LEU A 1 103 ? -12.208 -3.014 27.970 1.00 83.94 103 LEU A N 1
ATOM 755 C CA . LEU A 1 103 ? -12.883 -3.277 26.709 1.00 83.94 103 LEU A CA 1
ATOM 756 C C . LEU A 1 103 ? -12.172 -4.411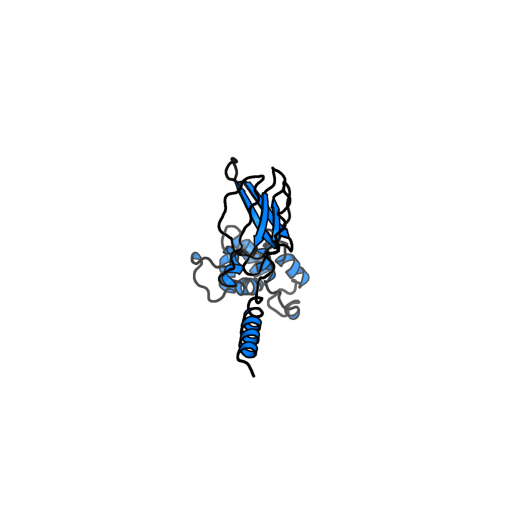 25.970 1.00 83.94 103 LEU A C 1
ATOM 758 O O . LEU A 1 103 ? -11.166 -4.216 25.305 1.00 83.94 103 LEU A O 1
ATOM 762 N N . ASN A 1 104 ? -12.691 -5.633 26.074 1.00 85.56 104 ASN A N 1
ATOM 763 C CA . ASN A 1 104 ? -12.174 -6.737 25.267 1.00 85.56 104 ASN A CA 1
ATOM 764 C C . ASN A 1 104 ? -12.767 -6.680 23.860 1.00 85.56 104 ASN A C 1
ATOM 766 O O . ASN A 1 104 ? -13.975 -6.501 23.691 1.00 85.56 104 ASN A O 1
ATOM 770 N N . LEU A 1 105 ? -11.920 -6.887 22.857 1.00 80.00 105 LEU A N 1
ATOM 771 C CA . LEU A 1 105 ? -12.294 -6.799 21.451 1.00 80.00 105 LEU A CA 1
ATOM 772 C C . LEU A 1 105 ? -12.126 -8.155 20.769 1.00 80.00 105 LEU A C 1
ATOM 774 O O . LEU A 1 105 ? -11.296 -8.986 21.153 1.00 80.00 105 LEU A O 1
ATOM 778 N N . ARG A 1 106 ? -12.919 -8.377 19.721 1.00 76.94 106 ARG A N 1
ATOM 779 C CA . ARG A 1 106 ? -12.843 -9.592 18.914 1.00 76.94 106 ARG A CA 1
ATOM 780 C C . ARG A 1 106 ? -12.401 -9.257 17.499 1.00 76.94 106 ARG A C 1
ATOM 782 O O . ARG A 1 106 ? -13.091 -8.522 16.794 1.00 76.94 106 ARG A O 1
ATOM 789 N N . ALA A 1 107 ? -11.272 -9.825 17.091 1.00 81.25 107 ALA A N 1
ATOM 790 C CA . ALA A 1 107 ? -10.800 -9.744 15.720 1.00 81.25 107 ALA A CA 1
ATOM 791 C C . ALA A 1 107 ? -11.734 -10.524 14.788 1.00 81.25 107 ALA A C 1
ATOM 793 O O . ALA A 1 107 ? -12.266 -11.583 15.143 1.00 81.25 107 ALA A O 1
ATOM 794 N N . VAL A 1 108 ? -11.908 -10.004 13.577 1.00 78.38 108 VAL A N 1
ATOM 795 C CA . VAL A 1 108 ? -12.670 -10.668 12.520 1.00 78.38 108 VAL A CA 1
ATOM 796 C C . VAL A 1 108 ? -11.671 -11.232 11.512 1.00 78.38 108 VAL A C 1
ATOM 798 O O . VAL A 1 108 ? -10.844 -10.477 11.002 1.00 78.38 108 VAL A O 1
ATOM 801 N N . PRO A 1 109 ? -11.693 -12.544 11.219 1.00 78.38 109 PRO A N 1
ATOM 802 C CA . PRO A 1 109 ? -10.852 -13.088 10.164 1.00 78.38 109 PRO A CA 1
ATOM 803 C C . PRO A 1 109 ? -11.325 -12.564 8.807 1.00 78.38 109 PRO A C 1
ATOM 805 O O . PRO A 1 109 ? -12.527 -12.485 8.539 1.00 78.38 109 PRO A O 1
ATOM 808 N N . ALA A 1 110 ? -10.380 -12.243 7.926 1.00 80.06 110 ALA A N 1
ATOM 809 C CA . ALA A 1 110 ? -10.715 -11.945 6.543 1.00 80.06 110 ALA A CA 1
ATOM 810 C C . ALA A 1 110 ? -11.366 -13.178 5.889 1.00 80.06 110 ALA A C 1
ATOM 812 O O . ALA A 1 110 ? -10.904 -14.299 6.112 1.00 80.06 110 ALA A O 1
ATOM 813 N N . PRO A 1 111 ? -12.390 -13.010 5.036 1.00 85.75 111 PRO A N 1
ATOM 814 C CA . PRO A 1 111 ? -13.005 -14.140 4.337 1.00 85.75 111 PRO A CA 1
ATOM 815 C C . PRO A 1 111 ? -12.057 -14.817 3.331 1.00 85.75 111 PRO A C 1
ATOM 817 O O . PRO A 1 111 ? -12.316 -15.943 2.914 1.00 85.75 111 PRO A O 1
ATOM 820 N N . ASN A 1 112 ? -10.993 -14.129 2.904 1.00 86.06 112 ASN A N 1
ATOM 821 C CA . ASN A 1 112 ? -9.907 -14.635 2.061 1.00 86.06 112 ASN A CA 1
ATOM 822 C C . ASN A 1 112 ? -8.727 -13.641 2.054 1.00 86.06 112 ASN A C 1
ATOM 824 O O . ASN A 1 112 ? -8.868 -12.493 2.487 1.00 86.06 112 ASN A O 1
ATOM 828 N N . ASP A 1 113 ? -7.588 -14.061 1.499 1.00 84.88 113 ASP A N 1
ATOM 829 C CA . ASP A 1 113 ? -6.367 -13.247 1.409 1.00 84.88 113 ASP A CA 1
ATOM 830 C C . ASP A 1 113 ? -6.578 -11.936 0.639 1.00 84.88 113 ASP A C 1
ATOM 832 O O . ASP A 1 113 ? -6.044 -10.895 1.017 1.00 84.88 113 ASP A O 1
ATOM 836 N N . ALA A 1 114 ? -7.401 -11.949 -0.415 1.00 86.19 114 ALA A N 1
ATOM 837 C CA . ALA A 1 114 ? -7.682 -10.752 -1.205 1.00 86.19 114 ALA A CA 1
ATOM 838 C C . ALA A 1 114 ? -8.441 -9.688 -0.393 1.00 86.19 114 ALA A C 1
ATOM 840 O O . ALA A 1 114 ? -8.177 -8.494 -0.549 1.00 86.19 114 ALA A O 1
ATOM 841 N N . ALA A 1 115 ? -9.351 -10.109 0.490 1.00 86.56 115 ALA A N 1
ATOM 842 C CA . ALA A 1 115 ? -10.048 -9.224 1.415 1.00 86.56 115 ALA A CA 1
ATOM 843 C C . ALA A 1 115 ? -9.105 -8.681 2.500 1.00 86.56 115 ALA A C 1
ATOM 845 O O . ALA A 1 115 ? -9.147 -7.485 2.780 1.00 86.56 115 ALA A O 1
ATOM 846 N N . ALA A 1 116 ? -8.213 -9.515 3.050 1.00 84.38 116 ALA A N 1
ATOM 847 C CA . ALA A 1 116 ? -7.198 -9.071 4.012 1.00 84.38 116 ALA A CA 1
ATOM 848 C C . ALA A 1 116 ? -6.278 -8.000 3.406 1.00 84.38 116 ALA A C 1
ATOM 850 O O . ALA A 1 116 ? -6.021 -6.959 4.011 1.00 84.38 116 ALA A O 1
ATOM 851 N N . ALA A 1 117 ? -5.833 -8.223 2.169 1.00 84.81 117 ALA A N 1
ATOM 852 C CA . ALA A 1 117 ? -4.858 -7.367 1.513 1.00 84.81 117 ALA A CA 1
ATOM 853 C C . ALA A 1 117 ? -5.370 -5.929 1.271 1.00 84.81 117 ALA A C 1
ATOM 855 O O . ALA A 1 117 ? -4.566 -4.998 1.164 1.00 84.81 117 ALA A O 1
ATOM 856 N N . GLN A 1 118 ? -6.691 -5.699 1.239 1.00 84.00 118 GLN A N 1
ATOM 857 C CA . GLN A 1 118 ? -7.255 -4.344 1.120 1.00 84.00 118 GLN A CA 1
ATOM 858 C C . GLN A 1 118 ? -6.865 -3.422 2.284 1.00 84.00 118 GLN A C 1
ATOM 860 O O . GLN A 1 118 ? -6.778 -2.212 2.084 1.00 84.00 118 GLN A O 1
ATOM 865 N N . TYR A 1 119 ? -6.579 -3.988 3.458 1.00 80.81 119 TYR A N 1
ATOM 866 C CA . TYR A 1 119 ? -6.228 -3.248 4.674 1.00 80.81 119 TYR A CA 1
ATOM 867 C C . TYR A 1 119 ? -4.716 -3.053 4.844 1.00 80.81 119 TYR A C 1
ATOM 869 O O . TYR A 1 119 ? -4.275 -2.311 5.724 1.00 80.81 119 TYR A O 1
ATOM 877 N N . TYR A 1 120 ? -3.891 -3.683 4.000 1.00 83.69 120 TYR A N 1
ATOM 878 C CA . TYR A 1 120 ? -2.449 -3.472 4.045 1.00 83.69 120 TYR A CA 1
ATOM 879 C C . TYR A 1 120 ? -2.081 -2.039 3.657 1.00 83.69 120 TYR A C 1
ATOM 881 O O . TYR A 1 120 ? -2.653 -1.469 2.720 1.00 83.69 120 TYR A O 1
ATOM 889 N N . PRO A 1 121 ? -1.096 -1.443 4.353 1.00 85.88 121 PRO A N 1
ATOM 890 C CA . PRO A 1 121 ? -0.695 -0.073 4.098 1.00 85.88 121 PRO A CA 1
ATOM 891 C C . PRO A 1 121 ? -0.130 0.049 2.686 1.00 85.88 121 PRO A C 1
ATOM 893 O O . PRO A 1 121 ? 0.439 -0.895 2.133 1.00 85.88 121 PRO A O 1
ATOM 896 N N . ALA A 1 122 ? -0.198 1.259 2.138 1.00 88.69 122 ALA A N 1
ATOM 897 C CA . ALA A 1 122 ? 0.342 1.556 0.820 1.00 88.69 122 ALA A CA 1
ATOM 898 C C . ALA A 1 122 ? 1.792 1.052 0.649 1.00 88.69 122 ALA A C 1
ATOM 900 O O . ALA A 1 122 ? 2.117 0.387 -0.331 1.00 88.69 122 ALA A O 1
ATOM 901 N N . ILE A 1 123 ? 2.637 1.271 1.658 1.00 86.88 123 ILE A N 1
ATOM 902 C CA . ILE A 1 123 ? 4.044 0.870 1.605 1.00 86.88 123 ILE A CA 1
ATOM 903 C C . ILE A 1 123 ? 4.259 -0.646 1.513 1.00 86.88 123 ILE A C 1
ATOM 905 O O . ILE A 1 123 ? 5.200 -1.070 0.853 1.00 86.88 123 ILE A O 1
ATOM 909 N N . TYR A 1 124 ? 3.393 -1.465 2.124 1.00 88.56 124 TYR A N 1
ATOM 910 C CA . TYR A 1 124 ? 3.507 -2.925 2.035 1.00 88.56 124 TYR A CA 1
ATOM 911 C C . TYR A 1 124 ? 3.343 -3.368 0.586 1.00 88.56 124 TYR A C 1
ATOM 913 O O . TYR A 1 124 ? 4.150 -4.121 0.052 1.00 88.56 124 TYR A O 1
ATOM 921 N N . TRP A 1 125 ? 2.326 -2.822 -0.074 1.00 88.50 125 TRP A N 1
ATOM 922 C CA . TRP A 1 125 ? 2.092 -3.099 -1.474 1.00 88.50 125 TRP A CA 1
ATOM 923 C C . TRP A 1 125 ? 3.197 -2.555 -2.376 1.00 88.50 125 TRP A C 1
ATOM 925 O O . TRP A 1 125 ? 3.648 -3.255 -3.278 1.00 88.50 125 TRP A O 1
ATOM 935 N N . TYR A 1 126 ? 3.664 -1.334 -2.111 1.00 89.62 126 TYR A N 1
ATOM 936 C CA . TYR A 1 126 ? 4.728 -0.731 -2.904 1.00 89.62 126 TYR A CA 1
ATOM 937 C C . TYR A 1 126 ? 6.050 -1.503 -2.799 1.00 89.62 126 TYR A C 1
ATOM 939 O O . TYR A 1 126 ? 6.764 -1.644 -3.788 1.00 89.62 126 TYR A O 1
ATOM 947 N N . ALA A 1 127 ? 6.343 -2.084 -1.634 1.00 89.00 127 ALA A N 1
ATOM 948 C CA . ALA A 1 127 ? 7.516 -2.930 -1.432 1.00 89.00 127 ALA A CA 1
ATOM 949 C C . ALA A 1 127 ? 7.497 -4.226 -2.270 1.00 89.00 127 ALA A C 1
ATOM 951 O O . ALA A 1 127 ? 8.547 -4.840 -2.450 1.00 89.00 127 ALA A O 1
ATOM 952 N N . MET A 1 128 ? 6.340 -4.636 -2.806 1.00 88.44 128 MET A N 1
ATOM 953 C CA . MET A 1 128 ? 6.235 -5.782 -3.720 1.00 88.44 128 MET A CA 1
ATOM 954 C C . MET A 1 128 ? 6.583 -5.437 -5.175 1.00 88.44 128 MET A C 1
ATOM 956 O O . MET A 1 128 ? 6.656 -6.338 -6.015 1.00 88.44 128 MET A O 1
ATOM 960 N N . LEU A 1 129 ? 6.809 -4.156 -5.494 1.00 90.19 129 LEU A N 1
ATOM 961 C CA . LEU A 1 129 ? 7.240 -3.731 -6.821 1.00 90.19 129 LEU A CA 1
ATOM 962 C C . LEU A 1 129 ? 8.564 -4.417 -7.182 1.00 90.19 129 LEU A C 1
ATOM 964 O O . LEU A 1 129 ? 9.583 -4.250 -6.507 1.00 90.19 129 LEU A O 1
ATOM 968 N N . LYS A 1 130 ? 8.567 -5.179 -8.277 1.00 92.12 130 LYS A N 1
ATOM 969 C CA . LYS A 1 130 ? 9.786 -5.845 -8.742 1.00 92.12 130 LYS A CA 1
ATOM 970 C C . LYS A 1 130 ? 10.811 -4.807 -9.196 1.00 92.12 130 LYS A C 1
ATOM 972 O O . LYS A 1 130 ? 10.487 -3.818 -9.849 1.00 92.12 130 LYS A O 1
ATOM 977 N N . ILE A 1 131 ? 12.070 -5.083 -8.889 1.00 92.06 131 ILE A N 1
ATOM 978 C CA . ILE A 1 131 ? 13.213 -4.301 -9.358 1.00 92.06 131 ILE A CA 1
ATOM 979 C C . ILE A 1 131 ? 13.727 -4.956 -10.647 1.00 92.06 131 ILE A C 1
ATOM 981 O O . ILE A 1 131 ? 13.839 -6.187 -10.667 1.00 92.06 131 ILE A O 1
ATOM 985 N N . PRO A 1 132 ? 14.083 -4.183 -11.692 1.00 94.25 132 PRO A N 1
ATOM 986 C CA . PRO A 1 132 ? 14.715 -4.749 -12.874 1.00 94.25 132 PRO A CA 1
ATOM 987 C C . PRO A 1 132 ? 15.940 -5.607 -12.522 1.00 94.25 132 PRO A C 1
ATOM 989 O O . PRO A 1 132 ? 16.702 -5.259 -11.607 1.00 94.25 132 PRO A O 1
ATOM 992 N N . PRO A 1 133 ? 16.157 -6.735 -13.217 1.00 94.81 133 PRO A N 1
ATOM 993 C CA . PRO A 1 133 ? 17.334 -7.561 -13.002 1.00 94.81 133 PRO A CA 1
ATOM 994 C C . PRO A 1 133 ? 18.610 -6.771 -13.315 1.00 94.81 133 PRO A C 1
ATOM 996 O O . PRO A 1 133 ? 18.640 -5.910 -14.191 1.00 94.81 133 PRO A O 1
ATOM 999 N N . ALA A 1 134 ? 19.699 -7.083 -12.608 1.00 93.81 134 ALA A N 1
ATOM 1000 C CA . ALA A 1 134 ? 20.962 -6.349 -12.735 1.00 93.81 134 ALA A CA 1
ATOM 1001 C C . ALA A 1 134 ? 21.504 -6.316 -14.181 1.00 93.81 134 ALA A C 1
ATOM 1003 O O . ALA A 1 134 ? 22.144 -5.345 -14.570 1.00 93.81 134 ALA A O 1
ATOM 1004 N N . SER A 1 135 ? 21.209 -7.350 -14.976 1.00 94.56 135 SER A N 1
ATOM 1005 C CA . SER A 1 135 ? 21.604 -7.475 -16.383 1.00 94.56 135 SER A CA 1
ATOM 1006 C C . SER A 1 135 ? 20.906 -6.498 -17.333 1.00 94.56 135 SER A C 1
ATOM 1008 O O . SER A 1 135 ? 21.376 -6.340 -18.456 1.00 94.56 135 SER A O 1
ATOM 1010 N N . GLU A 1 136 ? 19.801 -5.865 -16.925 1.00 95.06 136 GLU A N 1
ATOM 1011 C CA . GLU A 1 136 ? 19.099 -4.854 -17.733 1.00 95.06 136 GLU A CA 1
ATOM 1012 C C . GLU A 1 136 ? 19.741 -3.458 -17.618 1.00 95.06 136 GLU A C 1
ATOM 1014 O O . GLU A 1 136 ? 19.457 -2.581 -18.431 1.00 95.06 136 GLU A O 1
ATOM 1019 N N . PHE A 1 137 ? 20.635 -3.231 -16.650 1.00 95.25 137 PHE A N 1
ATOM 1020 C CA . PHE A 1 137 ? 21.333 -1.953 -16.493 1.00 95.25 137 PHE A CA 1
ATOM 1021 C C . PHE A 1 137 ? 22.613 -1.884 -17.338 1.00 95.25 137 PHE A C 1
ATOM 1023 O O . PHE A 1 137 ? 23.226 -2.897 -17.663 1.00 95.25 137 PHE A O 1
ATOM 1030 N N . GLY A 1 138 ? 23.062 -0.663 -17.646 1.00 90.25 138 GLY A N 1
ATOM 1031 C CA . GLY A 1 138 ? 24.307 -0.428 -18.393 1.00 90.25 138 GLY A CA 1
ATOM 1032 C C . GLY A 1 138 ? 24.136 -0.297 -19.911 1.00 90.25 138 GLY A C 1
ATOM 1033 O O . GLY A 1 138 ? 25.132 -0.291 -20.635 1.00 90.25 138 GLY A O 1
ATOM 1034 N N . GLY A 1 139 ? 22.899 -0.132 -20.394 1.00 86.88 139 GLY A N 1
ATOM 1035 C CA . GLY A 1 139 ? 22.582 0.082 -21.813 1.00 86.88 139 GLY A CA 1
ATOM 1036 C C . GLY A 1 139 ? 22.376 -1.203 -22.622 1.00 86.88 139 GLY A C 1
ATOM 1037 O O . GLY A 1 139 ? 22.454 -1.166 -23.845 1.00 86.88 139 GLY A O 1
ATOM 1038 N N . SER A 1 140 ? 22.148 -2.329 -21.945 1.00 87.12 140 SER A N 1
ATOM 1039 C CA . SER A 1 140 ? 21.796 -3.633 -22.527 1.00 87.12 140 SER A CA 1
ATOM 1040 C C . SER A 1 140 ? 20.288 -3.823 -22.746 1.00 87.12 140 SER A C 1
ATOM 1042 O O . SER A 1 140 ? 19.878 -4.841 -23.298 1.00 87.12 140 SER A O 1
ATOM 1044 N N . SER A 1 141 ? 19.466 -2.875 -22.293 1.00 93.38 141 SER A N 1
ATOM 1045 C CA . SER A 1 141 ? 18.005 -2.893 -22.386 1.00 93.38 141 SER A CA 1
ATOM 1046 C C . SER A 1 141 ? 17.467 -1.490 -22.688 1.00 93.38 141 SER A C 1
ATOM 1048 O O . SER A 1 141 ? 18.242 -0.555 -22.897 1.00 93.38 141 SER A O 1
ATOM 1050 N N . ASP A 1 142 ? 16.143 -1.335 -22.647 1.00 94.50 142 ASP A N 1
ATOM 1051 C CA . ASP A 1 142 ? 15.467 -0.039 -22.756 1.00 94.50 142 ASP A CA 1
ATOM 1052 C C . ASP A 1 142 ? 15.743 0.895 -21.561 1.00 94.50 142 ASP A C 1
ATOM 1054 O O . ASP A 1 142 ? 15.428 2.085 -21.622 1.00 94.50 142 ASP A O 1
ATOM 1058 N N . ILE A 1 143 ? 16.361 0.400 -20.476 1.00 95.50 143 ILE A N 1
ATOM 1059 C CA . ILE A 1 143 ? 16.856 1.256 -19.391 1.00 95.50 143 ILE A CA 1
ATOM 1060 C C . ILE A 1 143 ? 18.015 2.109 -19.934 1.00 95.50 143 ILE A C 1
ATOM 1062 O O . ILE A 1 143 ? 19.052 1.558 -20.325 1.00 95.50 143 ILE A O 1
ATOM 1066 N N . PRO A 1 144 ? 17.911 3.452 -19.906 1.00 94.75 144 PRO A N 1
ATOM 1067 C CA . PRO A 1 144 ? 18.961 4.314 -20.430 1.00 94.75 144 PRO A CA 1
ATOM 1068 C C . PRO A 1 144 ? 20.317 4.057 -19.762 1.00 94.75 144 PRO A C 1
ATOM 1070 O O . PRO A 1 144 ? 20.413 3.899 -18.545 1.00 94.75 144 PRO A O 1
ATOM 1073 N N . LYS A 1 145 ? 21.395 4.059 -20.558 1.00 94.50 145 LYS A N 1
ATOM 1074 C CA . LYS A 1 145 ? 22.760 3.691 -20.126 1.00 94.50 145 LYS A CA 1
ATOM 1075 C C . LYS A 1 145 ? 23.267 4.462 -18.897 1.00 94.50 145 LYS A C 1
ATOM 1077 O O . LYS A 1 145 ? 24.084 3.946 -18.141 1.00 94.50 145 LYS A O 1
ATOM 1082 N N . ASN A 1 146 ? 22.810 5.698 -18.707 1.00 93.00 146 ASN A N 1
ATOM 1083 C CA . ASN A 1 146 ? 23.175 6.569 -17.587 1.00 93.00 146 ASN A CA 1
ATOM 1084 C C . ASN A 1 146 ? 22.396 6.280 -16.286 1.00 93.00 146 ASN A C 1
ATOM 1086 O O . ASN A 1 146 ? 22.718 6.853 -15.242 1.00 93.00 146 ASN A O 1
ATOM 1090 N N . ILE A 1 147 ? 21.383 5.413 -16.322 1.00 93.38 147 ILE A N 1
ATOM 1091 C CA . ILE A 1 147 ? 20.644 4.974 -15.139 1.00 93.38 147 ILE A CA 1
ATOM 1092 C C . ILE A 1 147 ? 21.309 3.713 -14.588 1.00 93.38 147 ILE A C 1
ATOM 1094 O O . ILE A 1 147 ? 21.191 2.624 -15.144 1.00 93.38 147 ILE A O 1
ATOM 1098 N N . THR A 1 148 ? 22.024 3.862 -13.471 1.00 93.75 148 THR A N 1
ATOM 1099 C CA . THR A 1 148 ? 22.553 2.721 -12.713 1.00 93.75 148 THR A CA 1
ATOM 1100 C C . THR A 1 148 ? 21.465 2.105 -11.838 1.00 93.75 148 THR A C 1
ATOM 1102 O O . THR A 1 148 ? 20.449 2.744 -11.544 1.00 93.75 148 THR A O 1
ATOM 1105 N N . ARG A 1 149 ? 21.696 0.882 -11.354 1.00 93.19 149 ARG A N 1
ATOM 1106 C CA . ARG A 1 149 ? 20.776 0.205 -10.434 1.00 93.19 149 ARG A CA 1
ATOM 1107 C C . ARG A 1 149 ? 20.578 0.993 -9.139 1.00 93.19 149 ARG A C 1
ATOM 1109 O O . ARG A 1 149 ? 19.455 1.129 -8.665 1.00 93.19 149 ARG A O 1
ATOM 1116 N N . GLU A 1 150 ? 21.641 1.562 -8.585 1.00 92.44 150 GLU A N 1
ATOM 1117 C CA . GLU A 1 150 ? 21.592 2.383 -7.369 1.00 92.44 150 GLU A CA 1
ATOM 1118 C C . GLU A 1 150 ? 20.786 3.660 -7.613 1.00 92.44 150 GLU A C 1
ATOM 1120 O O . GLU A 1 150 ? 20.014 4.093 -6.758 1.00 92.44 150 GLU A O 1
ATOM 1125 N N . ASN A 1 151 ? 20.941 4.256 -8.799 1.00 91.44 151 ASN A N 1
ATOM 1126 C CA . ASN A 1 151 ? 20.197 5.445 -9.185 1.00 91.44 151 ASN A CA 1
ATOM 1127 C C . ASN A 1 151 ? 18.702 5.146 -9.359 1.00 91.44 151 ASN A C 1
ATOM 1129 O O . ASN A 1 151 ? 17.864 5.886 -8.844 1.00 91.44 151 ASN A O 1
ATOM 1133 N N . TRP A 1 152 ? 18.378 4.028 -10.013 1.00 92.19 152 TRP A N 1
ATOM 1134 C CA . TRP A 1 152 ? 17.013 3.521 -10.122 1.00 92.19 152 TRP A CA 1
ATOM 1135 C C . TRP A 1 152 ? 16.388 3.308 -8.746 1.00 92.19 152 TRP A C 1
ATOM 1137 O O . TRP A 1 152 ? 15.328 3.859 -8.467 1.00 92.19 152 TRP A O 1
ATOM 1147 N N . LEU A 1 153 ? 17.064 2.569 -7.862 1.00 91.62 153 LEU A N 1
ATOM 1148 C CA . LEU A 1 153 ? 16.571 2.290 -6.513 1.00 91.62 153 LE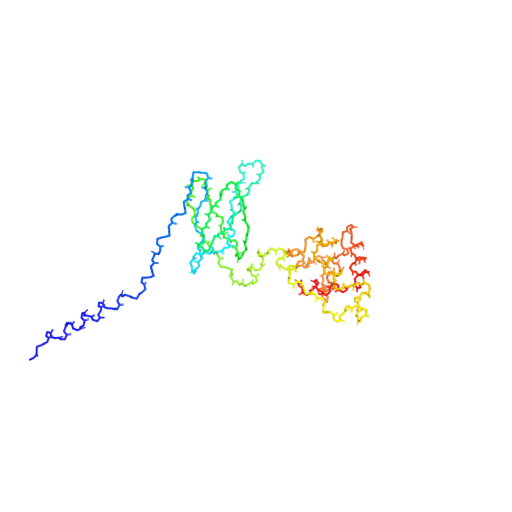U A CA 1
ATOM 1149 C C . LEU A 1 153 ? 16.360 3.571 -5.711 1.00 91.62 153 LEU A C 1
ATOM 1151 O O . LEU A 1 153 ? 15.327 3.718 -5.070 1.00 91.62 153 LEU A O 1
ATOM 1155 N N . ARG A 1 154 ? 17.294 4.525 -5.774 1.00 90.69 154 ARG A N 1
ATOM 1156 C CA . ARG A 1 154 ? 17.151 5.806 -5.072 1.00 90.69 154 ARG A CA 1
ATOM 1157 C C . ARG A 1 154 ? 15.895 6.560 -5.520 1.00 90.69 154 ARG A C 1
ATOM 1159 O O . ARG A 1 154 ? 15.136 7.025 -4.676 1.00 90.69 154 ARG A O 1
ATOM 1166 N N . GLN A 1 155 ? 15.686 6.670 -6.831 1.00 89.50 155 GLN A N 1
ATOM 1167 C CA . GLN A 1 155 ? 14.569 7.423 -7.412 1.00 89.50 155 GLN A CA 1
ATOM 1168 C C . GLN A 1 155 ? 13.225 6.688 -7.283 1.00 89.50 155 GLN A C 1
ATOM 1170 O O . GLN A 1 155 ? 12.200 7.322 -7.082 1.00 89.50 155 GLN A O 1
ATOM 1175 N N . MET A 1 156 ? 13.215 5.356 -7.348 1.00 88.38 156 MET A N 1
ATOM 1176 C CA . MET A 1 156 ? 11.990 4.572 -7.164 1.00 88.38 156 MET A CA 1
ATOM 1177 C C . MET A 1 156 ? 11.636 4.364 -5.691 1.00 88.38 156 MET A C 1
ATOM 1179 O O . MET A 1 156 ? 10.494 4.053 -5.398 1.00 88.38 156 MET A O 1
ATOM 1183 N N . ASN A 1 157 ? 12.561 4.522 -4.745 1.00 84.75 157 ASN A N 1
ATOM 1184 C CA . ASN A 1 157 ? 12.249 4.313 -3.331 1.00 84.75 157 ASN A CA 1
ATOM 1185 C C . ASN A 1 157 ? 11.610 5.555 -2.692 1.00 84.75 157 ASN A C 1
ATOM 1187 O O . ASN A 1 157 ? 10.492 5.482 -2.196 1.00 84.75 157 ASN A O 1
ATOM 1191 N N . ASN A 1 158 ? 12.312 6.695 -2.687 1.00 80.50 158 ASN A N 1
ATOM 1192 C CA . ASN A 1 158 ? 11.863 7.863 -1.914 1.00 80.50 158 ASN A CA 1
ATOM 1193 C C . ASN A 1 158 ? 12.446 9.206 -2.392 1.00 80.50 158 ASN A C 1
ATOM 1195 O O . ASN A 1 158 ? 12.523 10.173 -1.639 1.00 80.50 158 ASN A O 1
ATOM 1199 N N . VAL A 1 159 ? 12.946 9.277 -3.623 1.00 81.06 159 VAL A N 1
ATOM 1200 C CA . VAL A 1 159 ? 13.463 10.528 -4.192 1.00 81.06 159 VAL A CA 1
ATOM 1201 C C . VAL A 1 159 ? 12.643 10.864 -5.423 1.00 81.06 159 VAL A C 1
ATOM 1203 O O . VAL A 1 159 ? 12.147 9.967 -6.093 1.00 81.06 159 VAL A O 1
ATOM 1206 N N . ASP A 1 160 ? 12.521 12.153 -5.740 1.00 81.44 160 ASP A N 1
ATOM 1207 C CA . ASP A 1 160 ? 11.784 12.625 -6.912 1.00 81.44 160 ASP A CA 1
ATOM 1208 C C . ASP A 1 160 ? 10.278 12.281 -6.821 1.00 81.44 160 ASP A C 1
ATOM 1210 O O . ASP A 1 160 ? 9.700 12.441 -5.745 1.00 81.44 160 ASP A O 1
ATOM 1214 N N . CYS A 1 161 ? 9.615 11.848 -7.901 1.00 79.31 161 CYS A N 1
ATOM 1215 C CA . CYS A 1 161 ? 8.155 11.730 -7.955 1.00 79.31 161 CYS A CA 1
ATOM 1216 C C . CYS A 1 161 ? 7.595 10.835 -6.839 1.00 79.31 161 CYS A C 1
ATOM 1218 O O . CYS A 1 161 ? 6.577 11.167 -6.236 1.00 79.31 16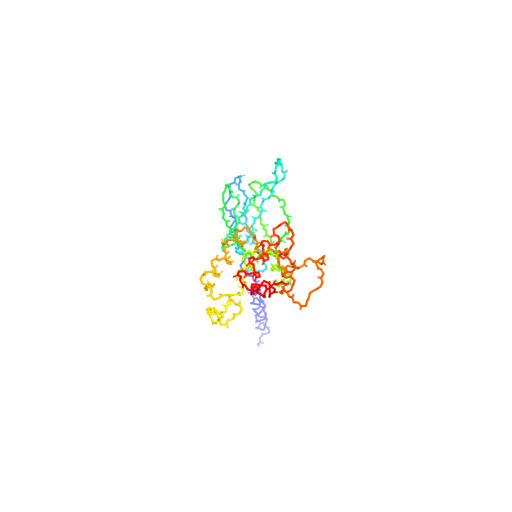1 CYS A O 1
ATOM 1220 N N . ILE A 1 162 ? 8.271 9.726 -6.532 1.00 80.62 162 ILE A N 1
ATOM 1221 C CA . ILE A 1 162 ? 7.790 8.748 -5.548 1.00 80.62 162 ILE A CA 1
ATOM 1222 C C . ILE A 1 162 ? 7.910 9.272 -4.110 1.00 80.62 162 ILE A C 1
ATOM 1224 O O . ILE A 1 162 ? 7.114 8.900 -3.255 1.00 80.62 162 ILE A O 1
ATOM 1228 N N . GLY A 1 163 ? 8.838 10.196 -3.844 1.00 80.00 163 GLY A N 1
ATOM 1229 C CA . GLY A 1 163 ? 8.941 10.830 -2.526 1.00 80.00 163 GLY A CA 1
ATOM 1230 C C . GLY A 1 163 ? 7.733 11.714 -2.186 1.00 80.00 163 GLY A C 1
ATOM 1231 O O . GLY A 1 163 ? 7.383 11.859 -1.018 1.00 80.00 163 GLY A O 1
ATOM 1232 N N . CYS A 1 164 ? 7.068 12.287 -3.197 1.00 80.44 164 CYS A N 1
ATOM 1233 C CA . CYS A 1 164 ? 5.881 13.132 -3.012 1.00 80.44 164 CYS A CA 1
ATOM 1234 C C . CYS A 1 164 ? 4.561 12.399 -3.291 1.00 80.44 164 CYS A C 1
ATOM 1236 O O . CYS A 1 164 ? 3.521 12.765 -2.742 1.00 80.44 164 CYS A O 1
ATOM 1238 N N . HIS A 1 165 ? 4.577 11.378 -4.146 1.00 84.75 165 HIS A N 1
ATOM 1239 C CA . HIS A 1 165 ? 3.397 10.605 -4.506 1.00 84.75 165 HIS A CA 1
ATOM 1240 C C . HIS A 1 165 ? 3.422 9.254 -3.809 1.00 84.75 165 HIS A C 1
ATOM 1242 O O . HIS A 1 165 ? 4.138 8.345 -4.224 1.00 84.75 165 HIS A O 1
ATOM 1248 N N . GLN A 1 166 ? 2.572 9.093 -2.793 1.00 85.56 166 GLN A N 1
ATOM 1249 C CA . GLN A 1 166 ? 2.343 7.776 -2.218 1.00 85.56 166 GLN A CA 1
ATOM 1250 C C . GLN A 1 166 ? 1.839 6.838 -3.319 1.00 85.56 166 GLN A C 1
ATOM 1252 O O . GLN A 1 166 ? 0.777 7.072 -3.898 1.00 85.56 166 GLN A O 1
ATOM 1257 N N . LEU A 1 167 ? 2.596 5.778 -3.574 1.00 89.19 167 LEU A N 1
ATOM 1258 C CA . LEU A 1 167 ? 2.162 4.606 -4.320 1.00 89.19 167 LEU A CA 1
ATOM 1259 C C . LEU A 1 167 ? 1.846 3.507 -3.310 1.00 89.19 167 LEU A C 1
ATOM 1261 O O . LEU A 1 167 ? 2.471 3.452 -2.250 1.00 89.19 167 LEU A O 1
ATOM 1265 N N . GLY A 1 168 ? 0.861 2.656 -3.593 1.00 89.06 168 GLY A N 1
ATOM 1266 C CA . GLY A 1 168 ? 0.528 1.566 -2.672 1.00 89.06 168 GLY A CA 1
ATOM 1267 C C . GLY A 1 168 ? -0.938 1.395 -2.354 1.00 89.06 168 GLY A C 1
ATOM 1268 O O . GLY A 1 168 ? -1.435 0.302 -2.093 1.00 89.06 168 GLY A O 1
ATOM 1269 N N . GLN A 1 169 ? -1.616 2.529 -2.290 1.00 88.88 169 GLN A N 1
ATOM 1270 C CA . GLN A 1 169 ? -3.011 2.622 -1.910 1.00 88.88 169 GLN A CA 1
ATOM 1271 C C . GLN A 1 169 ? -3.912 2.107 -3.030 1.00 88.88 169 GLN A C 1
ATOM 1273 O O . GLN A 1 169 ? -3.539 2.099 -4.202 1.00 88.88 169 GLN A O 1
ATOM 1278 N N . GLN A 1 170 ? -5.143 1.747 -2.678 1.00 87.75 170 GLN A N 1
ATOM 1279 C CA . GLN A 1 170 ? -6.126 1.209 -3.617 1.00 87.75 170 GLN A CA 1
ATOM 1280 C C . GLN A 1 170 ? -6.262 2.047 -4.902 1.00 87.75 170 GLN A C 1
ATOM 1282 O O . GLN A 1 170 ? -6.303 1.490 -5.994 1.00 87.75 170 GLN A O 1
ATOM 1287 N N . ALA A 1 171 ? -6.244 3.380 -4.796 1.00 87.75 171 ALA A N 1
ATOM 1288 C CA . ALA A 1 171 ? -6.356 4.282 -5.945 1.00 87.75 171 ALA A CA 1
ATOM 1289 C C . ALA A 1 171 ? -5.180 4.203 -6.939 1.00 87.75 171 ALA A C 1
ATOM 1291 O O . ALA A 1 171 ? -5.348 4.539 -8.112 1.00 87.75 171 ALA A O 1
ATOM 1292 N N . THR A 1 172 ? -3.983 3.795 -6.502 1.00 87.81 172 THR A N 1
ATOM 1293 C CA . THR A 1 172 ? -2.829 3.587 -7.397 1.00 87.81 172 THR A CA 1
ATOM 1294 C C . THR A 1 172 ? -2.702 2.137 -7.844 1.00 87.81 172 THR A C 1
ATOM 1296 O O . THR A 1 172 ? -2.263 1.909 -8.963 1.00 87.81 172 THR A O 1
ATOM 1299 N N . ARG A 1 173 ? -3.206 1.187 -7.048 1.00 88.94 173 ARG A N 1
ATOM 1300 C CA . ARG A 1 173 ? -3.305 -0.247 -7.383 1.00 88.94 173 ARG A CA 1
ATOM 1301 C C . ARG A 1 173 ? -4.475 -0.633 -8.279 1.00 88.94 173 ARG A C 1
ATOM 1303 O O . ARG A 1 173 ? -4.613 -1.793 -8.628 1.00 88.94 173 ARG A O 1
ATOM 1310 N N . THR A 1 174 ? -5.357 0.301 -8.608 1.00 90.06 174 THR A N 1
ATOM 1311 C CA . THR A 1 174 ? -6.501 0.050 -9.493 1.00 90.06 174 THR A CA 1
ATOM 1312 C C . THR A 1 174 ? -6.606 1.165 -10.512 1.00 90.06 174 THR A C 1
ATOM 1314 O O . THR A 1 174 ? -6.360 2.325 -10.181 1.00 9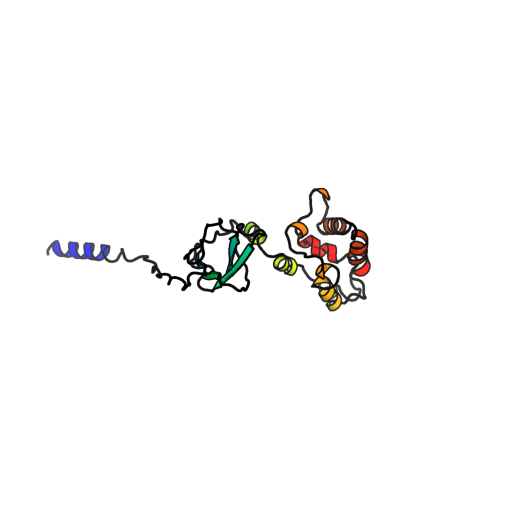0.06 174 THR A O 1
ATOM 1317 N N . ILE A 1 175 ? -6.962 0.842 -11.753 1.00 90.62 175 ILE A N 1
ATOM 1318 C CA . ILE A 1 175 ? -7.151 1.836 -12.814 1.00 90.62 175 ILE A CA 1
ATOM 1319 C C . ILE A 1 175 ? -8.605 2.327 -12.792 1.00 90.62 175 ILE A C 1
ATOM 1321 O O . ILE A 1 175 ? -9.518 1.506 -12.887 1.00 90.62 175 ILE A O 1
ATOM 1325 N N . PRO A 1 176 ? -8.858 3.646 -12.679 1.00 90.44 176 PRO A N 1
ATOM 1326 C CA . PRO A 1 176 ? -10.213 4.176 -12.769 1.00 90.44 176 PRO A CA 1
ATOM 1327 C C . PRO A 1 176 ? -10.869 3.809 -14.103 1.00 90.44 176 PRO A C 1
ATOM 1329 O O . PRO A 1 176 ? -10.296 4.074 -15.157 1.00 90.44 176 PRO A O 1
ATOM 1332 N N . ALA A 1 177 ? -12.104 3.300 -14.068 1.00 91.25 177 ALA A N 1
ATOM 1333 C CA . ALA A 1 177 ? -12.853 2.940 -15.279 1.00 91.25 177 ALA A CA 1
ATOM 1334 C C . ALA A 1 177 ? -12.996 4.115 -16.270 1.00 91.25 177 ALA A C 1
ATOM 1336 O O . ALA A 1 177 ? -13.024 3.916 -17.479 1.00 91.25 177 ALA A O 1
ATOM 1337 N N . ALA A 1 178 ? -13.006 5.355 -15.767 1.00 91.31 178 ALA A N 1
ATOM 1338 C CA . ALA A 1 178 ? -13.029 6.572 -16.580 1.00 91.31 178 ALA A CA 1
ATOM 1339 C C . ALA A 1 178 ? -11.800 6.742 -17.497 1.00 91.31 178 ALA A C 1
ATOM 1341 O O . ALA A 1 178 ? -11.832 7.566 -18.409 1.00 91.31 178 ALA A O 1
ATOM 1342 N N . PHE A 1 179 ? -10.709 6.007 -17.262 1.00 91.62 179 PHE A N 1
ATOM 1343 C CA . PHE A 1 179 ? -9.538 6.023 -18.141 1.00 91.62 179 PHE A CA 1
ATOM 1344 C C . PHE A 1 179 ? -9.711 5.115 -19.366 1.00 91.62 179 PHE A C 1
ATOM 1346 O O . PHE A 1 179 ? -8.975 5.291 -20.334 1.00 91.62 179 PHE A O 1
ATOM 1353 N N . GLY A 1 180 ? -10.712 4.230 -19.359 1.00 92.25 180 GLY A N 1
ATOM 1354 C CA . GLY A 1 180 ? -10.990 3.278 -20.428 1.00 92.25 180 GLY A CA 1
ATOM 1355 C C . GLY A 1 180 ? -10.332 1.918 -20.206 1.00 92.25 180 GLY A C 1
ATOM 1356 O O . GLY A 1 180 ? -9.852 1.603 -19.117 1.00 92.25 180 GLY A O 1
ATOM 1357 N N . GLU A 1 181 ? -10.338 1.108 -21.261 1.00 94.25 181 GLU A N 1
ATOM 1358 C CA . GLU A 1 181 ? -9.736 -0.224 -21.284 1.00 94.25 181 GLU A CA 1
ATOM 1359 C C . GLU A 1 181 ? -8.354 -0.181 -21.941 1.00 94.25 181 GLU A C 1
ATOM 1361 O O . GLU A 1 181 ? -8.123 0.557 -22.902 1.00 94.25 181 GLU A O 1
ATOM 1366 N N . PHE A 1 182 ? -7.434 -0.999 -21.432 1.00 94.81 182 PHE A N 1
ATOM 1367 C CA . PHE A 1 182 ? -6.045 -1.059 -21.884 1.00 94.81 182 PHE A CA 1
ATOM 1368 C C . PHE A 1 182 ? -5.634 -2.507 -22.113 1.00 94.81 182 PHE A C 1
ATOM 1370 O O . PHE A 1 182 ? -6.125 -3.411 -21.437 1.00 94.81 182 PHE A O 1
ATOM 1377 N N . LYS A 1 183 ? -4.695 -2.740 -23.035 1.00 94.56 183 LYS A N 1
ATOM 1378 C CA . LYS A 1 183 ? -4.220 -4.099 -23.342 1.00 94.56 183 LYS A CA 1
ATOM 1379 C C . LYS A 1 183 ? -3.260 -4.631 -22.282 1.00 94.56 183 LYS A C 1
ATOM 1381 O O . LYS A 1 183 ? -3.004 -5.830 -22.233 1.00 94.56 183 LYS A O 1
ATOM 1386 N N . SER A 1 184 ? -2.691 -3.745 -21.467 1.00 94.88 184 SER A N 1
ATOM 1387 C CA . SER A 1 184 ? -1.774 -4.097 -20.386 1.00 94.88 184 SER A CA 1
ATOM 1388 C C . SER A 1 184 ? -1.807 -3.070 -19.257 1.00 94.88 184 SER A C 1
ATOM 1390 O O . SER A 1 184 ? -2.139 -1.900 -19.471 1.00 94.88 184 SER A O 1
ATOM 1392 N N . GLY A 1 185 ? -1.374 -3.484 -18.062 1.00 93.06 185 GLY A N 1
ATOM 1393 C CA . GLY A 1 185 ? -1.155 -2.563 -16.946 1.00 93.06 185 GLY A CA 1
ATOM 1394 C C . GLY A 1 185 ? -0.137 -1.465 -17.282 1.00 93.06 185 GLY A C 1
ATOM 1395 O O . GLY A 1 185 ? -0.289 -0.333 -16.833 1.00 93.06 185 GLY A O 1
ATOM 1396 N N . ALA A 1 186 ? 0.854 -1.752 -18.135 1.00 95.12 186 ALA A N 1
ATOM 1397 C CA . ALA A 1 186 ? 1.830 -0.759 -18.585 1.00 95.12 186 ALA A CA 1
ATOM 1398 C C . ALA A 1 186 ? 1.179 0.377 -19.392 1.00 95.12 186 ALA A C 1
ATOM 1400 O O . ALA A 1 186 ? 1.419 1.549 -19.104 1.00 95.12 186 ALA A O 1
ATOM 1401 N N . GLU A 1 187 ? 0.305 0.043 -20.350 1.00 95.62 187 GLU A N 1
ATOM 1402 C CA . GLU A 1 187 ? -0.473 1.038 -21.105 1.00 95.62 187 GLU A CA 1
ATOM 1403 C C . GLU A 1 187 ? -1.381 1.857 -20.175 1.00 95.62 187 GLU A C 1
ATOM 1405 O O . GLU A 1 187 ? -1.457 3.084 -20.288 1.00 95.62 187 GLU A O 1
ATOM 1410 N N . ALA A 1 188 ? -2.021 1.194 -19.208 1.00 95.25 188 ALA A N 1
ATOM 1411 C CA . ALA A 1 188 ? -2.883 1.860 -18.242 1.00 95.25 188 ALA A CA 1
ATOM 1412 C C . ALA A 1 188 ? -2.108 2.851 -17.355 1.00 95.25 188 ALA A C 1
ATOM 1414 O O . ALA A 1 188 ? -2.573 3.966 -17.096 1.00 95.25 188 ALA A O 1
ATOM 1415 N N . TRP A 1 189 ? -0.893 2.491 -16.931 1.00 93.69 189 TRP A N 1
ATOM 1416 C CA . TRP A 1 189 ? -0.011 3.383 -16.179 1.00 93.69 189 TRP A CA 1
ATOM 1417 C C . TRP A 1 189 ? 0.525 4.537 -17.013 1.00 93.69 189 TRP A C 1
ATOM 1419 O O . TRP A 1 189 ? 0.559 5.668 -16.523 1.00 93.69 189 TRP A O 1
ATOM 1429 N N . GLN A 1 190 ? 0.880 4.290 -18.272 1.00 94.12 190 GLN A N 1
ATOM 1430 C CA . GLN A 1 190 ? 1.267 5.351 -19.195 1.00 94.12 190 GLN A CA 1
ATOM 1431 C C . GLN A 1 190 ? 0.141 6.383 -19.335 1.00 94.12 190 GLN A C 1
ATOM 1433 O O . GLN A 1 190 ? 0.389 7.584 -19.208 1.00 94.12 190 GLN A O 1
ATOM 1438 N N . ARG A 1 191 ? -1.111 5.937 -19.497 1.00 94.38 191 ARG A N 1
ATOM 1439 C CA . ARG A 1 191 ? -2.269 6.840 -19.550 1.00 94.38 191 ARG A CA 1
ATOM 1440 C C . ARG A 1 191 ? -2.554 7.529 -18.212 1.00 94.38 191 ARG A C 1
ATOM 1442 O O . ARG A 1 191 ? -2.947 8.700 -18.211 1.00 94.38 191 ARG A O 1
ATOM 1449 N N . ARG A 1 192 ? -2.369 6.841 -17.078 1.00 92.31 192 ARG A N 1
ATOM 1450 C CA . ARG A 1 192 ? -2.552 7.419 -15.735 1.00 92.31 192 ARG A CA 1
ATOM 1451 C C . ARG A 1 192 ? -1.647 8.627 -15.542 1.00 92.31 192 ARG A C 1
ATOM 1453 O O . ARG A 1 192 ? -2.151 9.694 -15.201 1.00 92.31 192 ARG A O 1
ATOM 1460 N N . ILE A 1 193 ? -0.339 8.467 -15.745 1.00 91.12 193 ILE A N 1
ATOM 1461 C CA . ILE A 1 193 ? 0.628 9.508 -15.370 1.00 91.12 193 ILE A CA 1
ATOM 1462 C C . ILE A 1 193 ? 0.559 10.756 -16.252 1.00 91.12 193 ILE A C 1
ATOM 1464 O O . ILE A 1 193 ? 1.070 11.793 -15.862 1.00 91.12 193 ILE A O 1
ATOM 1468 N N . GLN A 1 194 ? -0.093 10.670 -17.413 1.00 92.12 194 GLN A N 1
ATOM 1469 C CA . GLN A 1 194 ? -0.380 11.817 -18.277 1.00 92.12 194 GLN A CA 1
ATOM 1470 C C . GLN A 1 194 ? -1.495 12.716 -17.719 1.00 92.12 194 GLN A C 1
ATOM 1472 O O . GLN A 1 194 ? -1.769 13.777 -18.273 1.00 92.12 194 GLN A O 1
ATOM 1477 N N . SER A 1 195 ? -2.175 12.295 -16.650 1.00 88.94 195 SER A N 1
ATOM 1478 C CA . SER A 1 195 ? -3.322 13.014 -16.099 1.00 88.94 195 SER A CA 1
ATOM 1479 C C . SER A 1 195 ? -2.899 14.138 -15.149 1.00 88.94 195 SER A C 1
ATOM 1481 O O . SER A 1 195 ? -1.970 13.988 -14.360 1.00 88.94 195 SER A O 1
ATOM 1483 N N . GLY A 1 196 ? -3.662 15.233 -15.157 1.00 86.38 196 GLY A N 1
ATOM 1484 C CA . GLY A 1 196 ? -3.476 16.361 -14.241 1.00 86.38 196 GLY A CA 1
ATOM 1485 C C . GLY A 1 196 ? -2.429 17.377 -14.704 1.00 86.38 196 GLY A C 1
ATOM 1486 O O . GLY A 1 196 ? -1.795 17.225 -15.742 1.00 86.38 196 GLY A O 1
ATOM 1487 N N . GLN A 1 197 ? -2.261 18.439 -13.912 1.00 88.06 197 GLN A N 1
ATOM 1488 C CA . GLN A 1 197 ? -1.417 19.593 -14.261 1.00 88.06 197 GLN A CA 1
ATOM 1489 C C . GLN A 1 197 ? 0.067 19.230 -14.431 1.00 88.06 197 GLN A C 1
ATOM 1491 O O . GLN A 1 197 ? 0.775 19.856 -15.210 1.00 88.06 197 GLN A O 1
ATOM 1496 N N . THR A 1 198 ? 0.541 18.203 -13.726 1.00 86.94 198 THR A N 1
ATOM 1497 C CA . THR A 1 198 ? 1.936 17.740 -13.770 1.00 86.94 198 THR A CA 1
ATOM 1498 C C . THR A 1 198 ? 2.151 16.563 -14.723 1.00 86.94 198 THR A C 1
ATOM 1500 O O . THR A 1 198 ? 3.246 16.001 -14.750 1.00 86.94 198 THR A O 1
ATOM 1503 N N . GLY A 1 199 ? 1.137 16.172 -15.505 1.00 90.69 199 GLY A N 1
ATOM 1504 C CA . GLY A 1 199 ? 1.171 14.938 -16.290 1.00 90.69 199 GLY A CA 1
ATOM 1505 C C . GLY A 1 199 ? 2.277 14.901 -17.349 1.00 90.69 199 GLY A C 1
ATOM 1506 O O . GLY A 1 199 ? 2.930 13.873 -17.539 1.00 90.69 199 GLY A O 1
ATOM 1507 N N . GLU A 1 200 ? 2.561 16.037 -17.988 1.00 92.94 200 GLU A N 1
ATOM 1508 C CA . GLU A 1 200 ? 3.681 16.166 -18.927 1.00 92.94 200 GLU A CA 1
ATOM 1509 C C . GLU A 1 200 ? 5.030 15.944 -18.226 1.00 92.94 200 GLU A C 1
ATOM 1511 O O . GLU A 1 200 ? 5.844 15.141 -18.682 1.00 92.94 200 GLU A O 1
ATOM 1516 N N . ALA A 1 201 ? 5.252 16.590 -17.076 1.00 90.81 201 ALA A N 1
ATOM 1517 C CA . ALA A 1 201 ? 6.486 16.453 -16.305 1.00 90.81 201 ALA A CA 1
ATOM 1518 C C . ALA A 1 201 ? 6.695 15.009 -15.821 1.00 90.81 201 ALA A C 1
ATOM 1520 O O . ALA A 1 201 ? 7.789 14.457 -15.959 1.00 90.81 201 ALA A O 1
ATOM 1521 N N . MET A 1 202 ? 5.632 14.372 -15.322 1.00 91.00 202 MET A N 1
ATOM 1522 C CA . MET A 1 202 ? 5.656 12.966 -14.910 1.00 91.00 202 MET A CA 1
ATOM 1523 C C . MET A 1 202 ? 5.951 12.041 -16.097 1.00 91.00 202 MET A C 1
ATOM 1525 O O . MET A 1 202 ? 6.760 11.119 -15.978 1.00 91.00 202 MET A O 1
ATOM 1529 N N . THR A 1 203 ? 5.352 12.309 -17.259 1.00 92.62 203 THR A N 1
ATOM 1530 C CA . THR A 1 203 ? 5.594 11.541 -18.489 1.00 92.62 203 THR A CA 1
ATOM 1531 C C . THR A 1 203 ? 7.033 11.690 -18.962 1.00 92.62 203 THR A C 1
ATOM 1533 O O . THR A 1 203 ? 7.700 10.686 -19.196 1.00 92.62 203 THR A O 1
ATOM 1536 N N . ASN A 1 204 ? 7.562 12.910 -19.017 1.00 92.75 204 ASN A N 1
ATOM 1537 C CA . ASN A 1 204 ? 8.961 13.156 -19.366 1.00 92.75 204 ASN A CA 1
ATOM 1538 C C . ASN A 1 204 ? 9.917 12.462 -18.392 1.00 92.75 204 ASN A C 1
ATOM 1540 O O . ASN A 1 204 ? 10.970 11.965 -18.798 1.00 92.75 204 ASN A O 1
ATOM 1544 N N . ARG A 1 205 ? 9.544 12.371 -17.111 1.00 90.31 205 ARG A N 1
ATOM 1545 C CA . ARG A 1 205 ? 10.349 11.667 -16.120 1.00 90.31 205 ARG A CA 1
ATOM 1546 C C . ARG A 1 205 ? 10.364 10.161 -16.356 1.00 90.31 205 ARG A C 1
ATOM 1548 O O . ARG A 1 205 ? 11.440 9.594 -16.511 1.00 90.31 205 ARG A O 1
ATOM 1555 N N . ILE A 1 206 ? 9.199 9.522 -16.421 1.00 92.00 206 ILE A N 1
ATOM 1556 C CA . ILE A 1 206 ? 9.094 8.060 -16.520 1.00 92.00 206 ILE A CA 1
ATOM 1557 C C . ILE A 1 206 ? 9.388 7.555 -17.939 1.00 92.00 206 ILE A C 1
ATOM 1559 O O . ILE A 1 206 ? 10.198 6.648 -18.113 1.00 92.00 206 ILE A O 1
ATOM 1563 N N . ALA A 1 207 ? 8.774 8.143 -18.964 1.00 93.19 207 ALA A N 1
ATOM 1564 C CA . ALA A 1 207 ? 8.989 7.735 -20.350 1.00 93.19 207 ALA A CA 1
ATOM 1565 C C . ALA A 1 207 ? 10.333 8.240 -20.893 1.00 93.19 207 ALA A C 1
ATOM 1567 O O . ALA A 1 207 ? 11.071 7.477 -21.505 1.00 93.19 207 ALA A O 1
ATOM 1568 N N . GLY A 1 208 ? 10.678 9.504 -20.635 1.00 91.06 208 GLY A N 1
ATOM 1569 C CA . GLY A 1 208 ? 11.899 10.112 -21.169 1.00 91.06 208 GLY A CA 1
ATOM 1570 C C . GLY A 1 208 ? 13.165 9.679 -20.428 1.00 91.06 208 GLY A C 1
ATOM 1571 O O . GLY A 1 208 ? 14.087 9.141 -21.033 1.00 91.06 208 GLY A O 1
ATOM 1572 N N . GLN A 1 209 ? 13.230 9.897 -19.111 1.00 90.56 209 GLN A N 1
ATOM 1573 C CA . GLN A 1 209 ? 14.481 9.697 -18.358 1.00 90.56 209 GLN A CA 1
ATOM 1574 C C . GLN A 1 209 ? 14.721 8.247 -17.923 1.00 90.56 209 GLN A C 1
ATOM 1576 O O . GLN A 1 209 ? 15.871 7.856 -17.735 1.00 90.56 209 GLN A O 1
ATOM 1581 N N . PHE A 1 210 ? 13.659 7.451 -17.777 1.00 92.25 210 PHE A N 1
ATOM 1582 C CA . PHE A 1 210 ? 13.747 6.020 -17.466 1.00 92.25 210 PHE A CA 1
ATOM 1583 C C . PHE A 1 210 ? 13.456 5.107 -18.664 1.00 92.25 210 PHE A C 1
ATOM 1585 O O . PHE A 1 210 ? 13.376 3.892 -18.490 1.00 92.25 210 PHE A O 1
ATOM 1592 N N . GLY A 1 211 ? 13.273 5.667 -19.864 1.00 92.88 211 GLY A N 1
ATOM 1593 C CA . GLY A 1 211 ? 12.979 4.892 -21.075 1.00 92.88 211 GLY A CA 1
ATOM 1594 C C . GLY A 1 211 ? 11.613 4.195 -21.059 1.00 92.88 211 GLY A C 1
ATOM 1595 O O . GLY A 1 211 ? 11.404 3.243 -21.799 1.00 92.88 211 GLY A O 1
ATOM 1596 N N . GLY A 1 212 ? 10.687 4.598 -20.180 1.00 94.38 212 GLY A N 1
ATOM 1597 C CA . GLY A 1 212 ? 9.356 3.986 -20.055 1.00 94.38 212 GLY A CA 1
ATOM 1598 C C . GLY A 1 212 ? 9.334 2.629 -19.345 1.00 94.38 212 GLY A C 1
ATOM 1599 O O . GLY A 1 212 ? 8.260 2.129 -19.017 1.00 94.38 212 GLY A O 1
ATOM 1600 N N . VAL A 1 213 ? 10.497 2.070 -19.010 1.00 95.12 213 VAL A N 1
ATOM 1601 C CA . VAL A 1 213 ? 10.635 0.786 -18.307 1.00 95.12 213 VAL A CA 1
ATOM 1602 C C . VAL A 1 213 ? 9.800 0.684 -17.015 1.00 95.12 213 VAL A C 1
ATOM 1604 O O . VAL A 1 213 ? 9.217 -0.380 -16.784 1.00 95.12 213 VAL A O 1
ATOM 1607 N N . PRO A 1 214 ? 9.648 1.740 -16.181 1.00 93.25 214 PRO A N 1
ATOM 1608 C CA . PRO A 1 214 ? 8.851 1.645 -14.956 1.00 93.25 214 PRO A CA 1
ATOM 1609 C C . PRO A 1 214 ? 7.378 1.281 -15.185 1.00 93.25 214 PRO A C 1
ATOM 1611 O O . PRO A 1 214 ? 6.775 0.671 -14.305 1.00 93.25 214 PRO A O 1
ATOM 1614 N N . PHE A 1 215 ? 6.795 1.593 -16.352 1.00 94.38 215 PHE A N 1
ATOM 1615 C CA . PHE A 1 215 ? 5.383 1.302 -16.631 1.00 94.38 215 PHE A CA 1
ATOM 1616 C C . PHE A 1 215 ? 5.048 -0.180 -16.516 1.00 94.38 215 PHE A C 1
ATOM 1618 O O . PHE A 1 215 ? 4.006 -0.524 -15.966 1.00 94.38 215 PHE A O 1
ATOM 1625 N N . LYS A 1 216 ? 5.946 -1.053 -16.983 1.00 94.19 216 LYS A N 1
ATOM 1626 C CA . LYS A 1 216 ? 5.801 -2.505 -16.840 1.00 94.19 216 LYS A CA 1
ATOM 1627 C C . LYS A 1 216 ? 5.667 -2.894 -15.370 1.00 94.19 216 LYS A C 1
ATOM 1629 O O . LYS A 1 216 ? 4.734 -3.592 -15.001 1.00 94.19 216 LYS A O 1
ATOM 1634 N N . TYR A 1 217 ? 6.580 -2.411 -14.533 1.00 92.75 217 TYR A N 1
ATOM 1635 C CA . TYR A 1 217 ? 6.631 -2.778 -13.120 1.00 92.75 217 TYR A CA 1
ATOM 1636 C C . TYR A 1 217 ? 5.447 -2.217 -12.335 1.00 92.75 217 TYR A C 1
ATOM 1638 O O . TYR A 1 217 ? 4.879 -2.926 -11.511 1.00 92.75 217 TYR A O 1
ATOM 1646 N N . PHE A 1 218 ? 5.032 -0.981 -12.619 1.00 91.25 218 PHE A N 1
ATOM 1647 C CA . PHE A 1 218 ? 3.814 -0.435 -12.027 1.00 91.25 218 PHE A CA 1
ATOM 1648 C C . PHE A 1 218 ? 2.570 -1.219 -12.479 1.00 91.25 218 PHE A C 1
ATOM 1650 O O . PHE A 1 218 ? 1.700 -1.518 -11.663 1.00 91.25 218 PHE A O 1
ATOM 1657 N N . GLY A 1 219 ? 2.518 -1.612 -13.754 1.00 91.94 219 GLY A N 1
ATOM 1658 C CA . GLY A 1 219 ? 1.436 -2.403 -14.337 1.00 91.94 219 GLY A CA 1
ATOM 1659 C C . GLY A 1 219 ? 1.331 -3.837 -13.823 1.00 91.94 219 GLY A C 1
ATOM 1660 O O . GLY A 1 219 ? 0.223 -4.333 -13.697 1.00 91.94 219 GLY A O 1
ATOM 1661 N N . ASP A 1 220 ? 2.441 -4.490 -13.471 1.00 89.88 220 ASP A N 1
ATOM 1662 C CA . ASP A 1 220 ? 2.458 -5.855 -12.907 1.00 89.88 220 ASP A CA 1
ATOM 1663 C C . ASP A 1 220 ? 1.660 -5.980 -11.593 1.00 89.88 220 ASP A C 1
ATOM 1665 O O . ASP A 1 220 ? 1.294 -7.079 -11.176 1.00 89.88 220 ASP A O 1
ATOM 1669 N N . TRP A 1 221 ? 1.440 -4.856 -10.916 1.00 75.25 221 TRP A N 1
ATOM 1670 C CA . TRP A 1 221 ? 0.828 -4.764 -9.594 1.00 75.25 221 TRP A CA 1
ATOM 1671 C C . TRP A 1 221 ? -0.576 -4.117 -9.621 1.00 75.25 221 TRP A C 1
ATOM 1673 O O . TRP A 1 221 ? -1.192 -3.915 -8.573 1.00 75.25 221 TRP A O 1
ATOM 1683 N N . THR A 1 222 ? -1.099 -3.793 -10.808 1.00 74.69 222 THR A N 1
ATOM 1684 C CA . THR A 1 222 ? -2.354 -3.038 -10.994 1.00 74.69 222 THR A CA 1
ATOM 1685 C C . THR A 1 222 ? -3.313 -3.778 -11.908 1.00 74.69 222 THR A C 1
ATOM 1687 O O . THR A 1 222 ? -4.506 -3.869 -11.548 1.00 74.69 222 THR A O 1
#

Secondary structure (DSSP, 8-state):
--THHHHHHHHHHHHSTT-S--------PPPP--SS-EEEEEEETTEE-TT-EEEEEE-SSSS-EEEEEE--TTSEEEE-SS-------BPPPP----TT-B--EE-B--SSHHHHHTTS-HHHHHTTPPPPPGGG-SSSSSS-TT--HHHHHHHHHTSTHHHHS--SSHHHHS--GGG---SSHHHHHHHHHT-STTHHHHHIIIIIISTTTHHHHHHTT-

Radius of gyration: 28.19 Å; chains: 1; bounding box: 47×87×65 Å